Protein 7R9B (pdb70)

B-factor: mean 40.92, std 8.94, range [25.25, 82.12]

Sequence (223 aa):
MKYIIANWKAHKTLEEASAWVDSVNKQISQTPDVQRKLEDDELIILIAAPFPFLVPLSQKISQKNLAVAAQDVSVYGEGAYTGEVTAKMLKGVTTHVLIGHSERKDYFHETDEVVLKKSEQVLSQGLSPIFCIQNESNKIPEGANIIAYDPKEAIGTGKNVPGEETATFRKKLNLFPDAVFLYGGSVNPESIDEYLSHPEINGFLVGGSSLDPEEFFELVKKL

Organism: NCBI:txid1802066

Foldseek 3Di:
DFEEEEAQDPDDDLVLVQVLLVVLVVVCVVDVVLLVCQVVVVYAYEYQDEPVNQAVNQVVDDRHRYHYEHQEAALDADDPDPPGHFLLNCLPRGQEYEFDDPVCCVPVVDDLVSRVSRCVRNVVSVHAYQYEDQAQPRDDDQSHQHYEDAHPCQAPPLPFDQQVVQLVRLVVHPYDQNGAYAYEGNDWLVNVVRNVVRPSHRYYYYHPLSSPSVRVVSVSVVD

Radius of gyration: 16.4 Å; Cα contacts (8 Å, |Δi|>4): 429; chains: 1; bounding box: 39×40×41 Å

InterPro domains:
  IPR000652 Triosephosphate isomerase [PF00121] (3-222)
  IPR000652 Triosephosphate isomerase [PS51440] (1-222)
  IPR000652 Triosephosphate isomerase [PTHR21139] (4-138)
  IPR000652 Triosephosphate isomerase [cd00311] (2-221)
  IPR013785 Aldolase-type TIM barrel [G3DSA:3.20.20.70] (1-141)
  IPR013785 Aldolase-type TIM barrel [G3DSA:3.20.20.70] (142-223)
  IPR035990 Triosephosphate isomerase superfamily [SSF51351] (2-222)

Secondary structure (DSSP, 8-state):
-EEEEEE--S---HHHHHHHHHHHHHHHHT-HHHHHHHHTTSEEEEEE--GGGHHHHHHT--STTEEEEBS---SS-SSS-TT---HHHHHHH-SEEEE--HHHHHHH---HHHHHHHHHHHHHTT-EEEEEESSTTS---TT--EEEE--GGGSSSS-PPPHHHHHHHHHTSS--TT-EEEEESS--TTTTHHHHT-TT--EEEESGGGSSHHHHHHHHHT-

Nearest PDB structures (foldseek):
  7r9b-assembly1_A-2  TM=1.005E+00  e=3.789E-50  Candidatus Roizmaniibacteriota
  2v2c-assembly1_A-2  TM=8.458E-01  e=4.334E-18  Trypanosoma brucei brucei
  1kv5-assembly1_B  TM=8.030E-01  e=6.745E-18  Trypanosoma brucei brucei
  4gnj-assembly1_A-2  TM=8.253E-01  e=5.994E-16  Leishmania sp. 'siamensis'
  2v0t-assembly2_E  TM=8.246E-01  e=1.870E-15  Trypanosoma brucei brucei

Solvent-accessible surface area: 10185 Å² total; per-residue (Å²): 107,24,23,0,0,0,5,0,43,104,89,49,77,84,146,97,0,24,60,4,0,73,32,1,40,48,35,3,71,142,28,98,64,6,64,49,70,0,93,90,74,86,2,15,0,0,0,0,0,28,76,100,25,4,67,42,0,43,142,78,28,118,35,86,31,6,35,4,0,0,35,16,2,3,36,105,26,132,53,107,94,151,72,70,38,5,1,100,106,4,121,70,43,9,82,23,0,2,0,1,10,3,45,69,41,73,162,125,78,16,73,45,61,44,1,54,119,13,0,111,49,0,63,85,55,69,12,42,4,0,3,0,0,54,51,128,93,27,46,17,29,121,40,3,96,9,0,0,25,2,8,117,74,1,37,79,86,54,63,34,24,62,1,120,105,0,2,60,24,25,141,155,22,103,27,105,127,132,9,27,0,0,0,1,7,22,6,45,26,86,16,0,74,78,1,71,89,39,113,41,16,47,1,3,8,0,16,61,14,0,47,71,27,115,58,0,0,85,0,2,117,85,30

Structure (mmCIF, N/CA/C/O backbone):
data_7R9B
#
_entry.id   7R9B
#
_cell.length_a   108.937
_cell.length_b   108.937
_cell.length_c   41.015
_cell.angle_alpha   90.000
_cell.angle_beta   90.000
_cell.angle_gamma   120.000
#
_symmetry.space_group_name_H-M   'P 31 2 1'
#
loop_
_entity.id
_entity.type
_entity.pdbx_description
1 polymer 'Triosephosphate isomerase'
2 non-polymer 'PHOSPHATE ION'
3 water water
#
loop_
_atom_site.group_PDB
_atom_site.id
_atom_site.type_symbol
_atom_site.label_atom_id
_atom_site.label_alt_id
_atom_site.label_comp_id
_atom_site.label_asym_id
_atom_site.label_entity_id
_atom_site.label_seq_id
_atom_site.pdbx_PDB_ins_code
_atom_site.Cartn_x
_atom_site.Cartn_y
_atom_site.Cartn_z
_atom_site.occupancy
_atom_site.B_iso_or_equiv
_atom_site.auth_seq_id
_atom_site.auth_comp_id
_atom_site.auth_asym_id
_atom_site.auth_atom_id
_atom_site.pdbx_PDB_model_num
ATOM 1 N N . MET A 1 1 ? 46.03471 50.61845 -1.08492 1.000 50.56233 1 MET A N 1
ATOM 2 C CA . MET A 1 1 ? 47.23091 51.26102 -0.53382 1.000 56.48525 1 MET A CA 1
ATOM 3 C C . MET A 1 1 ? 48.47609 50.87288 -1.33286 1.000 56.89842 1 MET A C 1
ATOM 4 O O . MET A 1 1 ? 49.17066 49.92724 -0.96230 1.000 59.36150 1 MET A O 1
ATOM 9 N N . LYS A 1 2 ? 48.75236 51.59664 -2.42199 1.000 49.07037 2 LYS A N 1
ATOM 10 C CA . LYS A 1 2 ? 49.95543 51.39098 -3.22134 1.000 44.35221 2 LYS A CA 1
ATOM 11 C C . LYS A 1 2 ? 51.10273 52.23704 -2.67692 1.000 45.60262 2 LYS A C 1
ATOM 12 O O . LYS A 1 2 ? 50.90521 53.39543 -2.29551 1.000 47.45242 2 LYS A O 1
ATOM 14 N N . TYR A 1 3 ? 52.30163 51.65285 -2.64763 1.000 37.40434 3 TYR A N 1
ATOM 15 C CA . TYR A 1 3 ? 53.51845 52.33999 -2.23274 1.000 38.66780 3 TYR A CA 1
ATOM 16 C C . TYR A 1 3 ? 54.42328 52.56867 -3.43282 1.000 36.65131 3 TYR A C 1
ATOM 17 O O . TYR A 1 3 ? 54.58813 51.68559 -4.27683 1.000 38.57435 3 TYR A O 1
ATOM 26 N N . ILE A 1 4 ? 55.04509 53.73427 -3.50733 1.000 34.52082 4 ILE A N 1
ATOM 27 C CA . ILE A 1 4 ? 56.11080 53.91790 -4.48210 1.000 32.19859 4 ILE A CA 1
ATOM 28 C C . ILE A 1 4 ? 57.23780 54.70356 -3.82916 1.000 35.58533 4 ILE A C 1
ATOM 29 O O . ILE A 1 4 ? 57.00775 55.75090 -3.21097 1.000 35.46370 4 ILE A O 1
ATOM 34 N N . ILE A 1 5 ? 58.45558 54.18053 -3.95995 1.000 35.53791 5 ILE A N 1
ATOM 35 C CA . ILE A 1 5 ? 59.63925 54.70089 -3.29171 1.000 34.04957 5 ILE A CA 1
ATOM 36 C C . ILE A 1 5 ? 60.63211 55.11621 -4.36554 1.000 33.52763 5 ILE A C 1
ATOM 37 O O . ILE A 1 5 ? 61.05527 54.29045 -5.18702 1.000 29.24992 5 ILE A O 1
ATOM 42 N N . ALA A 1 6 ? 61.00870 56.38768 -4.35643 1.000 33.55146 6 ALA A N 1
ATOM 43 C CA . ALA A 1 6 ? 62.09657 56.86574 -5.19474 1.000 34.93571 6 ALA A CA 1
ATOM 44 C C . ALA A 1 6 ? 63.39814 56.66933 -4.41949 1.000 33.64138 6 ALA A C 1
ATOM 45 O O . ALA A 1 6 ? 63.66960 57.40019 -3.45688 1.000 32.49752 6 ALA A O 1
ATOM 47 N N . ASN A 1 7 ? 64.21043 55.69611 -4.83429 1.000 31.84249 7 ASN A N 1
ATOM 48 C CA . ASN A 1 7 ? 65.50235 55.44169 -4.18654 1.000 31.36967 7 ASN A CA 1
ATOM 49 C C . ASN A 1 7 ? 66.59430 56.10238 -5.02283 1.000 32.08975 7 ASN A C 1
ATOM 50 O O . ASN A 1 7 ? 67.07204 55.53071 -6.00478 1.000 35.83025 7 ASN A O 1
ATOM 55 N N . TRP A 1 8 ? 66.98002 57.32081 -4.63035 1.000 35.85421 8 TRP A N 1
ATOM 56 C CA . TRP A 1 8 ? 68.05591 58.04909 -5.29875 1.000 32.80947 8 TRP A CA 1
ATOM 57 C C . TRP A 1 8 ? 69.40889 57.38530 -5.12130 1.000 32.43512 8 TRP A C 1
ATOM 58 O O . TRP A 1 8 ? 70.34463 57.72097 -5.85890 1.000 32.99479 8 TRP A O 1
ATOM 69 N N . LYS A 1 9 ? 69.53175 56.46099 -4.16467 1.000 30.44470 9 LYS A N 1
ATOM 70 C CA . LYS A 1 9 ? 70.81794 55.87180 -3.82111 1.000 28.45095 9 LYS A CA 1
ATOM 71 C C . LYS A 1 9 ? 71.81319 57.00418 -3.59854 1.000 30.59550 9 LYS A C 1
ATOM 72 O O . LYS A 1 9 ? 71.44842 58.01412 -2.98391 1.000 31.57634 9 LYS A O 1
ATOM 78 N N . ALA A 1 10 ? 73.05191 56.87441 -4.07263 1.000 31.87484 10 ALA A N 1
ATOM 79 C CA . ALA A 1 10 ? 74.07040 57.87492 -3.74735 1.000 32.11963 10 ALA A CA 1
ATOM 80 C C . ALA A 1 10 ? 74.14307 58.93968 -4.84682 1.000 33.22452 10 ALA A C 1
ATOM 81 O O . ALA A 1 10 ? 75.18418 59.17625 -5.45673 1.000 33.12170 10 ALA A O 1
ATOM 83 N N . HIS A 1 11 ? 72.99699 59.58607 -5.08700 1.000 31.20626 11 HIS A N 1
ATOM 84 C CA . HIS A 1 11 ? 72.85645 60.56855 -6.15627 1.000 39.90911 11 HIS A CA 1
ATOM 85 C C . HIS A 1 11 ? 72.30285 61.86754 -5.60264 1.000 36.01920 11 HIS A C 1
ATOM 86 O O . HIS A 1 11 ? 71.56510 61.87381 -4.61543 1.000 35.57932 11 HIS A O 1
ATOM 93 N N . LYS A 1 12 ? 72.67862 62.95867 -6.27138 1.000 37.79793 12 LYS A N 1
ATOM 94 C CA . LYS A 1 12 ? 72.07953 64.29031 -6.16413 1.000 40.21698 12 LYS A CA 1
ATOM 95 C C . LYS A 1 12 ? 72.83270 65.17759 -5.17996 1.000 45.16946 12 LYS A C 1
ATOM 96 O O . LYS A 1 12 ? 73.39468 64.69680 -4.19195 1.000 39.71748 12 LYS A O 1
ATOM 102 N N . THR A 1 13 ? 72.91610 66.46409 -5.50924 1.000 42.98628 13 THR A N 1
ATOM 103 C CA . THR A 1 13 ? 73.29157 67.52098 -4.58689 1.000 41.15234 13 THR A CA 1
ATOM 104 C C . THR A 1 13 ? 72.03961 68.03949 -3.89224 1.000 41.64855 13 THR A C 1
ATOM 105 O O . THR A 1 13 ? 70.91284 67.76774 -4.31310 1.000 42.19583 13 THR A O 1
ATOM 109 N N . LEU A 1 14 ? 72.24041 68.79752 -2.81149 1.000 42.15990 14 LEU A N 1
ATOM 110 C CA . LEU A 1 14 ? 71.11094 69.46864 -2.17850 1.000 40.05237 14 LEU A CA 1
ATOM 111 C C . LEU A 1 14 ? 70.26604 70.22448 -3.20180 1.000 43.19139 14 LEU A C 1
ATOM 112 O O . LEU A 1 14 ? 69.02971 70.17201 -3.16775 1.000 45.32494 14 LEU A O 1
ATOM 117 N N . GLU A 1 15 ? 70.92286 70.91981 -4.13112 1.000 46.06013 15 GLU A N 1
ATOM 118 C CA . GLU A 1 15 ? 70.20649 71.70663 -5.12732 1.000 46.53560 15 GLU A CA 1
ATOM 119 C C . GLU A 1 15 ? 69.44421 70.80568 -6.09864 1.000 44.07419 15 GLU A C 1
ATOM 120 O O . GLU A 1 15 ? 68.25398 71.02315 -6.34825 1.000 44.84990 15 GLU A O 1
ATOM 126 N N . GLU A 1 16 ? 70.11430 69.78765 -6.65989 1.000 42.34038 16 GLU A N 1
ATOM 127 C CA . GLU A 1 16 ? 69.41885 68.81989 -7.51260 1.000 44.93388 16 GLU A CA 1
ATOM 128 C C . GLU A 1 16 ? 68.24735 68.16947 -6.77811 1.000 45.38201 16 GLU A C 1
ATOM 129 O O . GLU A 1 16 ? 67.15853 68.01251 -7.34646 1.000 43.93833 16 GLU A O 1
ATOM 135 N N . ALA A 1 17 ? 68.44156 67.82061 -5.50071 1.000 44.06416 17 ALA A N 1
ATOM 136 C CA . ALA A 1 17 ? 67.39272 67.16086 -4.72969 1.000 43.46812 17 ALA A CA 1
ATOM 137 C C . ALA A 1 17 ? 66.20195 68.08146 -4.50395 1.000 46.38144 17 ALA A C 1
ATOM 138 O O . ALA A 1 17 ? 65.04677 67.63413 -4.51485 1.000 42.34396 17 ALA A O 1
ATOM 140 N N . SER A 1 18 ? 66.46170 69.36872 -4.27012 1.000 45.84621 18 SER A N 1
ATOM 141 C CA . SER A 1 18 ? 65.36177 70.28878 -4.01828 1.000 45.30897 18 SER A CA 1
ATOM 142 C C . SER A 1 18 ? 64.58741 70.58404 -5.30077 1.000 47.08637 18 SER A C 1
ATOM 143 O O . SER A 1 18 ? 63.35512 70.70479 -5.27128 1.000 46.93427 18 SER A O 1
ATOM 146 N N . ALA A 1 19 ? 65.29657 70.69850 -6.42755 1.000 42.37471 19 ALA A N 1
ATOM 147 C CA . ALA A 1 19 ? 64.63645 70.83200 -7.72193 1.000 47.12348 19 ALA A CA 1
ATOM 148 C C . ALA A 1 19 ? 63.70480 69.66019 -7.98458 1.000 46.75631 19 ALA A C 1
ATOM 149 O O . ALA A 1 19 ? 62.57688 69.84234 -8.45541 1.000 48.77866 19 ALA A O 1
ATOM 151 N N . TRP A 1 20 ? 64.16164 68.44865 -7.66920 1.000 48.62689 20 TRP A N 1
ATOM 152 C CA . TRP A 1 20 ? 63.33548 67.25798 -7.82821 1.000 46.42403 20 TRP A CA 1
ATOM 153 C C . TRP A 1 20 ? 62.01801 67.40390 -7.07703 1.000 46.00282 20 TRP A C 1
ATOM 154 O O . TRP A 1 20 ? 60.94397 67.11739 -7.62068 1.000 50.04437 20 TRP A O 1
ATOM 165 N N . VAL A 1 21 ? 62.07771 67.88597 -5.83417 1.000 42.19218 21 VAL A N 1
ATOM 166 C CA . VAL A 1 21 ? 60.86606 68.02388 -5.02776 1.000 45.11161 21 VAL A CA 1
ATOM 167 C C . VAL A 1 21 ? 59.93250 69.07916 -5.61319 1.000 51.28891 21 VAL A C 1
ATOM 168 O O . VAL A 1 21 ? 58.70459 68.95179 -5.53079 1.000 48.34536 21 VAL A O 1
ATOM 172 N N . ASP A 1 22 ? 60.48238 70.13504 -6.20822 1.000 52.42111 22 ASP A N 1
ATOM 173 C CA . ASP A 1 22 ? 59.61610 71.12479 -6.83325 1.000 52.83824 22 ASP A CA 1
ATOM 174 C C . ASP A 1 22 ? 58.95215 70.54720 -8.07652 1.000 50.84301 22 ASP A C 1
ATOM 175 O O . ASP A 1 22 ? 57.76688 70.79366 -8.32432 1.000 58.14591 22 ASP A O 1
ATOM 180 N N . SER A 1 23 ? 59.68721 69.73929 -8.84342 1.000 48.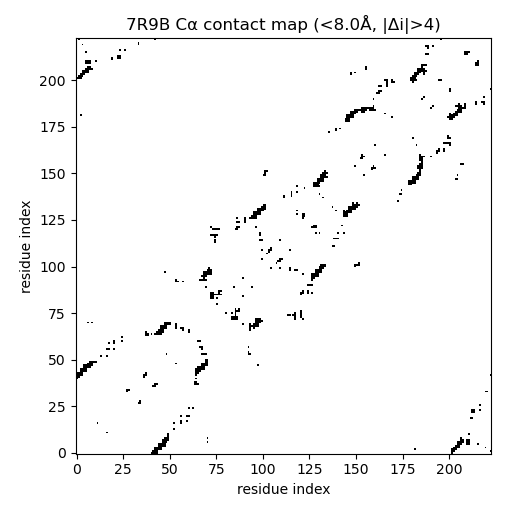51873 23 SER A N 1
ATOM 181 C CA . SER A 1 23 ? 59.10210 69.10566 -10.02297 1.000 50.36729 23 SER A CA 1
ATOM 182 C C . SER A 1 23 ? 57.97981 68.14719 -9.64148 1.000 54.11549 23 SER A C 1
ATOM 183 O O . SER A 1 23 ? 56.91583 68.14319 -10.27329 1.000 53.77567 23 SER A O 1
ATOM 186 N N . VAL A 1 24 ? 58.18508 67.34396 -8.59262 1.000 52.90274 24 VAL A N 1
ATOM 187 C CA . VAL A 1 24 ? 57.15973 66.38917 -8.18093 1.000 46.94671 24 VAL A CA 1
ATOM 188 C C . VAL A 1 24 ? 55.98243 67.10595 -7.53529 1.000 50.10247 24 VAL A C 1
ATOM 189 O O . VAL A 1 24 ? 54.82389 66.74170 -7.76654 1.000 54.40324 24 VAL A O 1
ATOM 193 N N . ASN A 1 25 ? 56.25207 68.12191 -6.70481 1.000 52.32080 25 ASN A N 1
ATOM 194 C CA . ASN A 1 25 ? 55.16967 68.93401 -6.14920 1.000 52.96549 25 ASN A CA 1
ATOM 195 C C . ASN A 1 25 ? 54.28664 69.50566 -7.26000 1.000 55.23331 25 ASN A C 1
ATOM 196 O O . ASN A 1 25 ? 53.05699 69.37821 -7.22195 1.000 60.46124 25 ASN A O 1
ATOM 201 N N . LYS A 1 26 ? 54.89966 70.16129 -8.25244 1.000 57.72655 26 LYS A N 1
ATOM 202 C CA . LYS A 1 26 ? 54.11552 70.80393 -9.30407 1.000 55.99912 26 LYS A CA 1
ATOM 203 C C . LYS A 1 26 ? 53.28790 69.78054 -10.06667 1.000 59.09464 26 LYS A C 1
ATOM 204 O O . LYS A 1 26 ? 52.10277 70.00616 -10.33462 1.000 61.14842 26 LYS A O 1
ATOM 206 N N . GLN A 1 27 ? 53.88852 68.63432 -10.39961 1.000 57.99817 27 GLN A N 1
ATOM 207 C CA . GLN A 1 27 ? 53.15064 67.59426 -11.10560 1.000 54.21253 27 GLN A CA 1
ATOM 208 C C . GLN A 1 27 ? 51.97227 67.09322 -10.27965 1.000 56.54615 27 GLN A C 1
ATOM 209 O O . GLN A 1 27 ? 50.88396 66.86012 -10.81843 1.000 58.07065 27 GLN A O 1
ATOM 215 N N . ILE A 1 28 ? 52.15497 66.94986 -8.96648 1.000 55.31820 28 ILE A N 1
ATOM 216 C CA . ILE A 1 28 ? 51.05800 66.48481 -8.11942 1.000 55.70310 28 ILE A CA 1
ATOM 217 C C . ILE A 1 28 ? 49.89388 67.46478 -8.17483 1.000 61.45880 28 ILE A C 1
ATOM 218 O O . ILE A 1 28 ? 48.74176 67.07759 -8.40509 1.000 60.91404 28 ILE A O 1
ATOM 223 N N . SER A 1 29 ? 50.17577 68.75243 -7.96136 1.000 62.50033 29 SER A N 1
ATOM 224 C CA . SER A 1 29 ? 49.10540 69.74165 -8.00083 1.000 64.82664 29 SER A CA 1
ATOM 225 C C . SER A 1 29 ? 48.47837 69.82220 -9.38715 1.000 64.57275 29 SER A C 1
ATOM 226 O O . SER A 1 29 ? 47.30608 70.19189 -9.51730 1.000 67.20410 29 SER A O 1
ATOM 229 N N . GLN A 1 30 ? 49.22984 69.46058 -10.42612 1.000 62.14955 30 GLN A N 1
ATOM 230 C CA . GLN A 1 30 ? 48.72109 69.43889 -11.79233 1.000 60.65132 30 GLN A CA 1
ATOM 231 C C . GLN A 1 30 ? 47.98380 68.14969 -12.15230 1.000 60.26629 30 GLN A C 1
ATOM 232 O O . GLN A 1 30 ? 47.47581 68.05526 -13.27200 1.000 64.65436 30 GLN A O 1
ATOM 238 N N . THR A 1 31 ? 47.91190 67.15830 -11.25975 1.000 59.53281 31 THR A N 1
ATOM 239 C CA . THR A 1 31 ? 47.37159 65.83434 -11.58714 1.000 56.85736 31 THR A CA 1
ATOM 240 C C . THR A 1 31 ? 46.33605 65.44022 -10.54061 1.000 60.02956 31 THR A C 1
ATOM 241 O O . THR A 1 31 ? 46.65169 64.72513 -9.57902 1.000 60.27086 31 THR A O 1
ATOM 245 N N . PRO A 1 32 ? 45.08025 65.87094 -10.70409 1.000 62.37527 32 PRO A N 1
ATOM 246 C CA . PRO A 1 32 ? 44.08839 65.69586 -9.62136 1.000 61.13383 32 PRO A CA 1
ATOM 247 C C . PRO A 1 32 ? 43.76584 64.24736 -9.26056 1.000 59.87522 32 PRO A C 1
ATOM 248 O O . PRO A 1 32 ? 43.30368 64.00278 -8.13494 1.000 60.65992 32 PRO A O 1
ATOM 252 N N . ASP A 1 33 ? 43.96555 63.28539 -10.16912 1.000 57.96538 33 ASP A N 1
ATOM 253 C CA . ASP A 1 33 ? 43.76551 61.88303 -9.80337 1.000 58.46812 33 ASP A CA 1
ATOM 254 C C . ASP A 1 33 ? 44.82770 61.41491 -8.80424 1.000 58.94903 33 ASP A C 1
ATOM 255 O O . ASP A 1 33 ? 44.51581 60.68587 -7.85401 1.000 54.78843 33 ASP A O 1
ATOM 257 N N . VAL A 1 34 ? 46.08126 61.84467 -8.98812 1.000 58.83281 34 VAL A N 1
ATOM 258 C CA . VAL A 1 34 ? 47.13468 61.52277 -8.02674 1.000 54.80503 34 VAL A CA 1
ATOM 259 C C . VAL A 1 34 ? 46.85078 62.18849 -6.69075 1.000 57.33916 34 VAL A C 1
ATOM 260 O O . VAL A 1 34 ? 46.98854 61.56787 -5.62989 1.000 57.17246 34 VAL A O 1
ATOM 264 N N . GLN A 1 35 ? 46.43476 63.45664 -6.72101 1.000 58.69907 35 GLN A N 1
ATOM 265 C CA . GLN A 1 35 ? 46.08601 64.15509 -5.48860 1.000 58.40588 35 GLN A CA 1
ATOM 266 C C . GLN A 1 35 ? 44.97953 63.42962 -4.73122 1.000 58.53790 35 GLN A C 1
ATOM 267 O O . GLN A 1 35 ? 45.00458 63.35557 -3.49457 1.000 60.82493 35 GLN A O 1
ATOM 273 N N . ARG A 1 36 ? 44.00163 62.88391 -5.45699 1.000 57.62551 36 ARG A N 1
ATOM 274 C CA . ARG A 1 36 ? 42.89967 62.17662 -4.81128 1.000 59.12890 36 ARG A CA 1
ATOM 275 C C . ARG A 1 36 ? 43.39528 60.92794 -4.08300 1.000 59.86126 36 ARG A C 1
ATOM 276 O O . ARG A 1 36 ? 43.08562 60.72103 -2.90155 1.000 60.35177 36 ARG A O 1
ATOM 278 N N . LYS A 1 37 ? 44.17825 60.08671 -4.77307 1.000 58.09884 37 LYS A N 1
ATOM 279 C CA . LYS A 1 37 ? 44.69176 58.86352 -4.15687 1.000 57.61624 37 LYS A CA 1
ATOM 280 C C . LYS A 1 37 ? 45.56493 59.16631 -2.94187 1.000 55.97878 37 LYS A C 1
ATOM 281 O O . LYS A 1 37 ? 45.48605 58.46821 -1.92364 1.000 55.73285 37 LYS A O 1
ATOM 287 N N . LEU A 1 38 ? 46.40360 60.20132 -3.02827 1.000 53.23725 38 LEU A N 1
ATOM 288 C CA . LEU A 1 38 ? 47.20404 60.60326 -1.87312 1.000 57.30709 38 LEU A CA 1
ATOM 289 C C . LEU A 1 38 ? 46.31489 60.99165 -0.70298 1.000 56.69840 38 LEU A C 1
ATOM 290 O O . LEU A 1 38 ? 46.50449 60.51472 0.42231 1.000 56.39482 38 LEU A O 1
ATOM 295 N N . GLU A 1 39 ? 45.32380 61.85231 -0.95886 1.000 58.54202 39 GLU A N 1
ATOM 296 C CA . GLU A 1 39 ? 44.46235 62.33534 0.11228 1.000 59.40654 39 GLU A CA 1
ATOM 297 C C . GLU A 1 39 ? 43.61797 61.22228 0.71030 1.000 57.42621 39 GLU A C 1
ATOM 298 O O . GLU A 1 39 ? 43.26501 61.28852 1.89202 1.000 60.20803 39 GLU A O 1
ATOM 304 N N . ASP A 1 40 ? 43.29453 60.19517 -0.07307 1.000 59.61430 40 ASP A N 1
ATOM 305 C CA . ASP A 1 40 ? 42.44407 59.10106 0.38183 1.000 59.06086 40 ASP A CA 1
ATOM 306 C C . ASP A 1 40 ? 43.23071 57.92105 0.93350 1.000 58.79401 40 ASP A C 1
ATOM 307 O O . ASP A 1 40 ? 42.64236 56.85687 1.15204 1.000 57.91191 40 ASP A O 1
ATOM 312 N N . ASP A 1 41 ? 44.53803 58.07970 1.15522 1.000 59.29671 41 ASP A N 1
ATOM 313 C CA . ASP A 1 41 ? 45.39266 56.99747 1.64344 1.000 55.52248 41 ASP A CA 1
ATOM 314 C C . ASP A 1 41 ? 45.36009 55.79116 0.70913 1.000 55.39540 41 ASP A C 1
ATOM 315 O O . ASP A 1 41 ? 45.49526 54.64913 1.14177 1.000 53.30256 41 ASP A O 1
ATOM 320 N N . GLU A 1 42 ? 45.15051 56.03068 -0.57912 1.000 55.02227 42 GLU A N 1
ATOM 321 C CA . GLU A 1 42 ? 45.29700 54.98562 -1.57497 1.000 51.31322 42 GLU A CA 1
ATOM 322 C C . GLU A 1 42 ? 46.70530 54.92324 -2.13565 1.000 53.23417 42 GLU A C 1
ATOM 323 O O . GLU A 1 42 ? 47.04256 53.94828 -2.81362 1.000 50.49048 42 GLU A O 1
ATOM 329 N N . LEU A 1 43 ? 47.52530 55.93850 -1.87145 1.000 50.28929 43 LEU A N 1
ATOM 330 C CA . LEU A 1 43 ? 48.85921 56.04259 -2.43574 1.000 46.53464 43 LEU A CA 1
ATOM 331 C C . LEU A 1 43 ? 49.76468 56.74842 -1.43815 1.000 47.98383 43 LEU A C 1
ATOM 332 O O . LEU A 1 43 ? 49.36023 57.72263 -0.80451 1.000 46.70526 43 LEU A O 1
ATOM 337 N N . ILE A 1 44 ? 50.98799 56.26027 -1.30438 1.000 46.11162 44 ILE A N 1
ATOM 338 C CA . ILE A 1 44 ? 52.03618 56.98769 -0.60438 1.000 48.05231 44 ILE A CA 1
ATOM 339 C C . ILE A 1 44 ? 53.28091 57.03260 -1.47522 1.000 42.01502 44 ILE A C 1
ATOM 340 O O . ILE A 1 44 ? 53.64089 56.03895 -2.11584 1.000 43.04086 44 ILE A O 1
ATOM 345 N N . ILE A 1 45 ? 53.91056 58.20123 -1.52759 1.000 38.06233 45 ILE A N 1
ATOM 346 C CA . ILE A 1 45 ? 55.15216 58.40778 -2.25867 1.000 38.94856 45 ILE A CA 1
ATOM 347 C C . ILE A 1 45 ? 56.24924 58.71679 -1.25029 1.000 40.23293 45 ILE A C 1
ATOM 348 O O . ILE A 1 45 ? 56.18866 59.73163 -0.54129 1.000 37.77814 45 ILE A O 1
ATOM 353 N N . LEU A 1 46 ? 57.26409 57.86002 -1.21212 1.000 38.84381 46 LEU A N 1
ATOM 354 C CA . LEU A 1 46 ? 58.39469 58.00748 -0.31171 1.000 37.05926 46 LEU A CA 1
ATOM 355 C C . LEU A 1 46 ? 59.61807 58.39191 -1.12484 1.000 36.15982 46 LEU A C 1
ATOM 356 O O . LEU A 1 46 ? 59.91252 57.77067 -2.15167 1.000 38.97979 46 LEU A O 1
ATOM 361 N N . ILE A 1 47 ? 60.30258 59.43227 -0.68282 1.000 35.22015 47 ILE A N 1
ATOM 362 C CA . ILE A 1 47 ? 61.53264 59.89220 -1.30442 1.000 35.37611 47 ILE A CA 1
ATOM 363 C C . ILE A 1 47 ? 62.67061 59.38298 -0.42936 1.000 32.95235 47 ILE A C 1
ATOM 364 O O . ILE A 1 47 ? 62.95212 59.94400 0.63211 1.000 37.87895 47 ILE A O 1
ATOM 369 N N . ALA A 1 48 ? 63.31998 58.30667 -0.85151 1.000 32.64114 48 ALA A N 1
ATOM 370 C CA . ALA A 1 48 ? 64.42393 57.74741 -0.06922 1.000 33.46387 48 ALA A CA 1
ATOM 371 C C . ALA A 1 48 ? 65.67431 58.51190 -0.48043 1.000 33.41737 48 ALA A C 1
ATOM 372 O O . ALA A 1 48 ? 66.34909 58.16823 -1.45599 1.000 29.53213 48 ALA A O 1
ATOM 374 N N . ALA A 1 49 ? 65.98634 59.63903 0.30578 1.000 32.73944 49 ALA A N 1
ATOM 375 C CA . ALA A 1 49 ? 67.05341 60.60582 0.05777 1.000 34.05070 49 ALA A CA 1
ATOM 376 C C . ALA A 1 49 ? 68.23754 60.37590 0.99414 1.000 33.98814 49 ALA A C 1
ATOM 377 O O . ALA A 1 49 ? 68.05574 59.91811 2.12823 1.000 33.97107 49 ALA A O 1
ATOM 379 N N . PRO A 1 50 ? 69.45104 60.70147 0.53377 1.000 32.83752 50 PRO A N 1
ATOM 380 C CA . PRO A 1 50 ? 70.62882 60.63426 1.41347 1.000 30.81244 50 PRO A CA 1
ATOM 381 C C . PRO A 1 50 ? 70.40795 61.41604 2.69947 1.000 35.05273 50 PRO A C 1
ATOM 382 O O . PRO A 1 50 ? 69.75776 62.46699 2.69940 1.000 32.56736 50 PRO A O 1
ATOM 386 N N . PHE A 1 51 ? 70.95955 60.87391 3.79532 1.000 30.03868 51 PHE A N 1
ATOM 387 C CA . PHE A 1 51 ? 70.88052 61.45476 5.14307 1.000 33.50592 51 PHE A CA 1
ATOM 388 C C . PHE A 1 51 ? 70.95808 62.98022 5.19349 1.000 32.10079 51 PHE A C 1
ATOM 389 O O . PHE A 1 51 ? 70.08437 63.58472 5.82734 1.000 32.46297 51 PHE A O 1
ATOM 397 N N . PRO A 1 52 ? 71.93841 63.66504 4.58225 1.000 33.85730 52 PRO A N 1
ATOM 398 C CA . PRO A 1 52 ? 72.01099 65.13240 4.76947 1.000 34.80145 52 PRO A CA 1
ATOM 399 C C . PRO A 1 52 ? 70.87663 65.91043 4.10393 1.000 38.50915 52 PRO A C 1
ATOM 400 O O . PRO A 1 52 ? 70.76176 67.12501 4.33980 1.000 36.73372 52 PRO A O 1
ATOM 404 N N . PHE A 1 53 ? 70.03292 65.26678 3.29582 1.000 35.98330 53 PHE A N 1
ATOM 405 C CA . PHE A 1 53 ? 68.97639 65.96978 2.57936 1.000 35.63199 53 PHE A CA 1
ATOM 406 C C . PHE A 1 53 ? 67.60552 65.79485 3.21536 1.000 39.83619 53 PHE A C 1
ATOM 407 O O . PHE A 1 53 ? 66.66997 66.50160 2.82956 1.000 42.88482 53 PHE A O 1
ATOM 415 N N . LEU A 1 54 ? 67.46923 64.89176 4.18781 1.000 35.85063 54 LEU A N 1
ATOM 416 C CA . LEU A 1 54 ? 66.14920 64.52616 4.68838 1.000 36.86664 54 LEU A CA 1
ATOM 417 C C . LEU A 1 54 ? 65.39493 65.73806 5.23663 1.000 42.14981 54 LEU A C 1
ATOM 418 O O . LEU A 1 54 ? 64.22192 65.94863 4.91027 1.000 43.57101 54 LEU A O 1
ATOM 423 N N . VAL A 1 55 ? 66.05139 66.55475 6.05759 1.000 45.59923 55 VAL A N 1
ATOM 424 C CA . VAL A 1 55 ? 65.38552 67.66314 6.74997 1.000 40.89103 55 VAL A CA 1
ATOM 425 C C . VAL A 1 55 ? 65.07957 68.82096 5.80109 1.000 43.94046 55 VAL A C 1
ATOM 426 O O . VAL A 1 55 ? 63.93371 69.28513 5.78052 1.000 46.46021 55 VAL A O 1
ATOM 430 N N . PRO A 1 56 ? 66.03935 69.34141 5.02138 1.000 42.94491 56 PRO A N 1
ATOM 431 C CA . PRO A 1 56 ? 65.67677 70.39407 4.05513 1.000 45.82474 56 PRO A CA 1
ATOM 432 C C . PRO A 1 56 ? 64.54457 69.99748 3.12235 1.000 49.77978 56 PRO A C 1
ATOM 433 O O . PRO A 1 56 ? 63.60503 70.77914 2.92843 1.000 48.56781 56 PRO A O 1
ATOM 437 N N . LEU A 1 57 ? 64.60661 68.79746 2.53535 1.000 48.66737 57 LEU A N 1
ATOM 438 C CA . LEU A 1 57 ? 63.56270 68.38494 1.59806 1.000 45.81358 57 LEU A CA 1
ATOM 439 C C . LEU A 1 57 ? 62.21111 68.25527 2.29234 1.000 47.93853 57 LEU A C 1
ATOM 440 O O . LEU A 1 57 ? 61.18652 68.68620 1.74970 1.000 47.86808 57 LEU A O 1
ATOM 445 N N . SER A 1 58 ? 62.18348 67.67214 3.49508 1.000 41.45912 58 SER A N 1
ATOM 446 C CA . SER A 1 58 ? 60.91908 67.53885 4.20573 1.000 43.89485 58 SER A CA 1
ATOM 447 C C . SER A 1 58 ? 60.30653 68.89204 4.55825 1.000 51.61707 58 SER A C 1
ATOM 448 O O . SER A 1 58 ? 59.09749 68.96627 4.80939 1.000 50.08615 58 SER A O 1
ATOM 451 N N . GLN A 1 59 ? 61.11063 69.95887 4.59799 1.000 49.77878 59 GLN A N 1
ATOM 452 C CA . GLN A 1 59 ? 60.57270 71.29227 4.82965 1.000 52.16337 59 GLN A CA 1
ATOM 453 C C . GLN A 1 59 ? 59.93377 71.87559 3.57972 1.000 52.58897 59 GLN A C 1
ATOM 454 O O . GLN A 1 59 ? 59.18616 72.85254 3.67993 1.000 55.24813 59 GLN A O 1
ATOM 460 N N . LYS A 1 60 ? 60.20563 71.29740 2.41478 1.000 48.58841 60 LYS A N 1
ATOM 461 C CA . LYS A 1 60 ? 59.57759 71.71082 1.17073 1.000 50.50609 60 LYS A CA 1
ATOM 462 C C . LYS A 1 60 ? 58.28359 70.95935 0.87193 1.000 51.03333 60 LYS A C 1
ATOM 463 O O . LYS A 1 60 ? 57.70067 71.16587 -0.19779 1.000 53.01478 60 LYS A O 1
ATOM 469 N N . ILE A 1 61 ? 57.81921 70.09704 1.77237 1.000 50.67013 61 ILE A N 1
ATOM 470 C CA . ILE A 1 61 ? 56.73626 69.16608 1.47522 1.000 50.48571 61 ILE A CA 1
ATOM 471 C C . ILE A 1 61 ? 55.57001 69.45764 2.40076 1.000 52.67457 61 ILE A C 1
ATOM 472 O O . ILE A 1 61 ? 55.71294 69.39332 3.62569 1.000 54.19077 61 ILE A O 1
ATOM 477 N N . SER A 1 62 ? 54.41259 69.75206 1.81989 1.000 56.45272 62 SER A N 1
ATOM 478 C CA . SER A 1 62 ? 53.17947 69.84104 2.58327 1.000 54.49353 62 SER A CA 1
ATOM 479 C C . SER A 1 62 ? 52.12010 68.85795 2.11323 1.000 58.24376 62 SER A C 1
ATOM 480 O O . SER A 1 62 ? 51.09139 68.71770 2.78599 1.000 60.59145 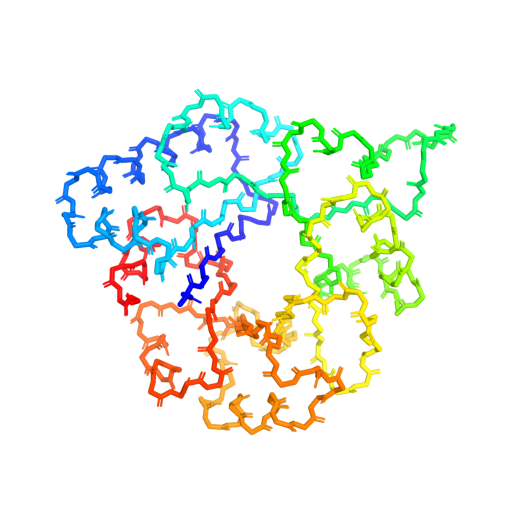62 SER A O 1
ATOM 483 N N . GLN A 1 63 ? 52.34884 68.16073 0.99970 1.000 59.74926 63 GLN A N 1
ATOM 484 C CA . GLN A 1 63 ? 51.37397 67.20619 0.48753 1.000 56.25095 63 GLN A CA 1
ATOM 485 C C . GLN A 1 63 ? 51.28840 65.98077 1.38730 1.000 56.88000 63 GLN A C 1
ATOM 486 O O . GLN A 1 63 ? 52.30802 65.36945 1.72759 1.000 57.86185 63 GLN A O 1
ATOM 492 N N . LYS A 1 64 ? 50.06339 65.62065 1.76107 1.000 54.90871 64 LYS A N 1
ATOM 493 C CA . LYS A 1 64 ? 49.82485 64.39876 2.51575 1.000 54.02421 64 LYS A CA 1
ATOM 494 C C . LYS A 1 64 ? 50.30792 63.18055 1.73240 1.000 52.55187 64 LYS A C 1
ATOM 495 O O . LYS A 1 64 ? 50.18793 63.12430 0.50344 1.000 51.85835 64 LYS A O 1
ATOM 501 N N . ASN A 1 65 ? 50.87642 62.21108 2.45821 1.000 55.21732 65 ASN A N 1
ATOM 502 C CA . ASN A 1 65 ? 51.39444 60.94995 1.91490 1.000 48.00836 65 ASN A CA 1
ATOM 503 C C . ASN A 1 65 ? 52.48254 61.15897 0.86260 1.000 46.89725 65 ASN A C 1
ATOM 504 O O . ASN A 1 65 ? 52.72687 60.28038 0.01578 1.000 44.83874 65 ASN A O 1
ATOM 509 N N . LEU A 1 66 ? 53.13476 62.31595 0.90086 1.000 41.78060 66 LEU A N 1
ATOM 510 C CA . LEU A 1 66 ? 54.42337 62.53602 0.25939 1.000 43.53988 66 LEU A CA 1
ATOM 511 C C . LEU A 1 66 ? 55.42664 62.85128 1.36291 1.000 47.04516 66 LEU A C 1
ATOM 512 O O . LEU A 1 66 ? 55.23929 63.81569 2.11477 1.000 46.36998 66 LEU A O 1
ATOM 517 N N . ALA A 1 67 ? 56.47552 62.03737 1.47570 1.000 43.74284 67 ALA A N 1
ATOM 518 C CA . ALA A 1 67 ? 57.36257 62.15089 2.62535 1.000 41.54659 67 ALA A CA 1
ATOM 519 C C . ALA A 1 67 ? 58.72703 61.57489 2.29212 1.000 43.65189 67 ALA A C 1
ATOM 520 O O . ALA A 1 67 ? 58.86531 60.72811 1.40477 1.000 41.98326 67 ALA A O 1
ATOM 522 N N . VAL A 1 68 ? 59.73951 62.04047 3.03643 1.000 40.25355 68 VAL A N 1
ATOM 523 C CA . VAL A 1 68 ? 61.08783 61.50830 2.86812 1.000 41.34779 68 VAL A CA 1
ATOM 524 C C . VAL A 1 68 ? 61.23865 60.22120 3.67307 1.000 39.06732 68 VAL A C 1
ATOM 525 O O . VAL A 1 68 ? 60.50705 59.95777 4.63379 1.000 38.41340 68 VAL A O 1
ATOM 529 N N . ALA A 1 69 ? 62.19863 59.40106 3.25195 1.000 34.98093 69 ALA A N 1
ATOM 530 C CA . ALA A 1 69 ? 62.54393 58.17361 3.94474 1.000 35.20919 69 ALA A CA 1
ATOM 531 C C . ALA A 1 69 ? 64.05508 58.03232 3.91432 1.000 36.53290 69 ALA A C 1
ATOM 532 O O . ALA A 1 69 ? 64.71073 58.47302 2.96405 1.000 32.35382 69 ALA A O 1
ATOM 534 N N . ALA A 1 70 ? 64.60535 57.44329 4.97525 1.000 29.34462 70 ALA A N 1
ATOM 535 C CA . ALA A 1 70 ? 66.03361 57.16143 5.00201 1.000 33.44905 70 ALA A CA 1
ATOM 536 C C . ALA A 1 70 ? 66.33183 55.93190 4.15817 1.000 31.96123 70 ALA A C 1
ATOM 537 O O . ALA A 1 70 ? 65.49344 55.03297 4.02138 1.000 33.62080 70 ALA A O 1
ATOM 539 N N . GLN A 1 71 ? 67.53776 55.89326 3.58850 1.000 32.25221 71 GLN A N 1
ATOM 540 C CA . GLN A 1 71 ? 67.97338 54.74418 2.80310 1.000 28.74624 71 GLN A CA 1
ATOM 541 C C . GLN A 1 71 ? 68.61848 53.64530 3.64117 1.000 32.59039 71 GLN A C 1
ATOM 542 O O . GLN A 1 71 ? 68.84999 52.54672 3.10999 1.000 29.88651 71 GLN A O 1
ATOM 548 N N . ASP A 1 72 ? 68.92257 53.91583 4.91341 1.000 27.18707 72 ASP A N 1
ATOM 549 C CA . ASP A 1 72 ? 69.67915 53.00252 5.77590 1.000 29.11512 72 ASP A CA 1
ATOM 550 C C . ASP A 1 72 ? 69.63038 53.56694 7.19491 1.000 29.35964 72 ASP A C 1
ATOM 551 O O . ASP A 1 72 ? 69.09673 54.65416 7.42794 1.000 30.27543 72 ASP A O 1
ATOM 556 N N . VAL A 1 73 ? 70.20484 52.83250 8.14695 1.000 29.75398 73 VAL A N 1
ATOM 557 C CA . VAL A 1 73 ? 70.28837 53.29830 9.52619 1.000 26.98477 73 VAL A CA 1
ATOM 558 C C . VAL A 1 73 ? 71.36529 52.47393 10.22403 1.000 31.36638 73 VAL A C 1
ATOM 559 O O . VAL A 1 73 ? 71.73707 51.39343 9.76091 1.000 32.70567 73 VAL A O 1
ATOM 563 N N . SER A 1 74 ? 71.89827 53.00066 11.32757 1.000 30.99414 74 SER A N 1
ATOM 564 C CA . SER A 1 74 ? 72.98081 52.32507 12.04621 1.000 30.84230 74 SER A CA 1
ATOM 565 C C . SER A 1 74 ? 72.50367 51.03396 12.71155 1.000 29.45283 74 SER A C 1
ATOM 566 O O . SER A 1 74 ? 71.36101 50.92786 13.17321 1.000 29.68401 74 SER A O 1
ATOM 569 N N . VAL A 1 75 ? 73.40163 50.04315 12.77588 1.000 31.61390 75 VAL A N 1
ATOM 570 C CA . VAL A 1 75 ? 73.15272 48.89916 13.65468 1.000 33.96248 75 VAL A CA 1
ATOM 571 C C . VAL A 1 75 ? 73.24160 49.28215 15.11953 1.000 33.97295 75 VAL A C 1
ATOM 572 O O . VAL A 1 75 ? 72.78156 48.51531 15.97288 1.000 36.86150 75 VAL A O 1
ATOM 576 N N . TYR A 1 76 ? 73.82628 50.43587 15.44096 1.000 33.31708 76 TYR A N 1
ATOM 577 C CA . TYR A 1 76 ? 73.99613 50.87570 16.82152 1.000 34.03147 76 TYR A CA 1
ATOM 578 C C . TYR A 1 76 ? 72.93758 51.89772 17.22246 1.000 37.88245 76 TYR A C 1
ATOM 579 O O . TYR A 1 76 ? 72.34451 52.58818 16.38600 1.000 35.92815 76 TYR A O 1
ATOM 588 N N . GLY A 1 77 ? 72.71531 51.98600 18.53494 1.000 37.11381 77 GLY A N 1
ATOM 589 C CA . GLY A 1 77 ? 71.95195 53.06229 19.12366 1.000 34.71899 77 GLY A CA 1
ATOM 590 C C . GLY A 1 77 ? 72.85189 54.23580 19.43965 1.000 37.82841 77 GLY A C 1
ATOM 591 O O . GLY A 1 77 ? 73.99695 54.31598 18.98822 1.000 35.28027 77 GLY A O 1
ATOM 592 N N . GLU A 1 78 ? 72.31535 55.16475 20.23515 1.000 35.95687 78 GLU A N 1
ATOM 593 C CA . GLU A 1 78 ? 73.08899 56.31753 20.68355 1.000 37.64629 78 GLU A CA 1
ATOM 594 C C . GLU A 1 78 ? 74.37993 55.85277 21.35402 1.000 38.81608 78 GLU A C 1
ATOM 595 O O . GLU A 1 78 ? 74.40019 54.85103 22.07337 1.000 35.24989 78 GLU A O 1
ATOM 601 N N . GLY A 1 79 ? 75.47046 56.55616 21.08520 1.000 36.59061 79 GLY A N 1
ATOM 602 C CA . GLY A 1 79 ? 76.73565 56.16805 21.66978 1.000 37.31263 79 GLY A CA 1
ATOM 603 C C . GLY A 1 79 ? 77.91432 56.76682 20.92260 1.000 34.54212 79 GLY A C 1
ATOM 604 O O . GLY A 1 79 ? 77.76477 57.61648 20.04097 1.000 36.14439 79 GLY A O 1
ATOM 605 N N . ALA A 1 80 ? 79.09441 56.29940 21.31609 1.000 32.23184 80 ALA A N 1
ATOM 606 C CA . ALA A 1 80 ? 80.35318 56.74599 20.72940 1.000 34.60116 80 ALA A CA 1
ATOM 607 C C . ALA A 1 80 ? 80.64818 55.91188 19.48311 1.000 32.50472 80 ALA A C 1
ATOM 608 O O . ALA A 1 80 ? 81.49147 55.01473 19.47232 1.000 32.81627 80 ALA A O 1
ATOM 610 N N . TYR A 1 81 ? 79.90136 56.21442 18.41046 1.000 32.44783 81 TYR A N 1
ATOM 611 C CA . TYR A 1 81 ? 80.07034 55.54987 17.10532 1.000 32.03350 81 TYR A CA 1
ATOM 612 C C . TYR A 1 81 ? 80.18551 56.63958 16.04149 1.000 32.38948 81 TYR A C 1
ATOM 613 O O . TYR A 1 81 ? 79.20492 56.95248 15.35598 1.000 27.73664 81 TYR A O 1
ATOM 622 N N . THR A 1 82 ? 81.37820 57.23552 15.93890 1.000 26.31375 82 THR A N 1
ATOM 623 C CA . THR A 1 82 ? 81.59976 58.32856 15.00108 1.000 29.42111 82 THR A CA 1
ATOM 624 C C . THR A 1 82 ? 81.12320 57.92973 13.60072 1.000 28.07517 82 THR A C 1
ATOM 625 O O . THR A 1 82 ? 81.45273 56.84746 13.09804 1.000 28.01708 82 THR A O 1
ATOM 629 N N . GLY A 1 83 ? 80.29990 58.78517 12.99447 1.000 28.13840 83 GLY A N 1
ATOM 630 C CA . GLY A 1 83 ? 79.84991 58.58798 11.63064 1.000 30.44825 83 GLY A CA 1
ATOM 631 C C . GLY A 1 83 ? 78.48468 57.94683 11.48795 1.000 31.46445 83 GLY A C 1
ATOM 632 O O . GLY A 1 83 ? 77.90492 57.99679 10.39845 1.000 27.91185 83 GLY A O 1
ATOM 633 N N . GLU A 1 84 ? 77.94681 57.37700 12.55244 1.000 29.84734 84 GLU A N 1
ATOM 634 C CA . GLU A 1 84 ? 76.73512 56.58047 12.47074 1.000 29.07807 84 GLU A CA 1
ATOM 635 C C . GLU A 1 84 ? 75.50216 57.46516 12.57983 1.000 32.55032 84 GLU A C 1
ATOM 636 O O . GLU A 1 84 ? 75.46559 58.41051 13.37483 1.000 29.36635 84 GLU A O 1
ATOM 642 N N . VAL A 1 85 ? 74.47483 57.13744 11.80492 1.000 33.00155 85 VAL A N 1
ATOM 643 C CA . VAL A 1 85 ? 73.16962 57.78127 11.93494 1.000 30.58524 85 VAL A CA 1
ATOM 644 C C . VAL A 1 85 ? 72.20264 56.75680 12.51482 1.000 32.64800 85 VAL A C 1
ATOM 645 O O . VAL A 1 85 ? 71.94858 55.71056 11.89746 1.000 28.22415 85 VAL A O 1
ATOM 649 N N . THR A 1 86 ? 71.68843 57.04463 13.71919 1.000 31.68389 86 THR A N 1
ATOM 650 C CA . THR A 1 86 ? 70.89772 56.09254 14.48511 1.000 30.84353 86 THR A CA 1
ATOM 651 C C . THR A 1 86 ? 69.41316 56.27769 14.20536 1.000 33.56878 86 THR A C 1
ATOM 652 O O . THR A 1 86 ? 68.96583 57.33985 13.76879 1.000 32.24190 86 THR A O 1
ATOM 656 N N . ALA A 1 87 ? 68.64464 55.22889 14.50912 1.000 28.83471 87 ALA A N 1
ATOM 657 C CA . ALA A 1 87 ? 67.19013 55.32420 14.42330 1.000 34.12691 87 ALA A CA 1
ATOM 658 C C . ALA A 1 87 ? 66.65625 56.47560 15.26784 1.000 36.33724 87 ALA A C 1
ATOM 659 O O . ALA A 1 87 ? 65.75097 57.20341 14.83822 1.000 33.49369 87 ALA A O 1
ATOM 661 N N . LYS A 1 88 ? 67.21542 56.66321 16.47025 1.000 37.99111 88 LYS A N 1
ATOM 662 C CA . LYS A 1 88 ? 66.76591 57.75410 17.33246 1.000 38.85666 88 LYS A CA 1
ATOM 663 C C . LYS A 1 88 ? 66.90975 59.09607 16.63282 1.000 35.97624 88 LYS A C 1
ATOM 664 O O . LYS A 1 88 ? 66.01292 59.94006 16.70960 1.000 38.28598 88 LYS A O 1
ATOM 670 N N . MET A 1 89 ? 68.01810 59.30790 15.91879 1.000 36.86295 89 MET A N 1
ATOM 671 C CA . MET A 1 89 ? 68.17317 60.56361 15.18982 1.000 36.40249 89 MET A CA 1
ATOM 672 C C . MET A 1 89 ? 67.11640 60.70756 14.09982 1.000 39.33548 89 MET A C 1
ATOM 673 O O . MET A 1 89 ? 66.75585 61.83251 13.72418 1.000 39.07330 89 MET A O 1
ATOM 678 N N . LEU A 1 90 ? 66.66070 59.58119 13.53944 1.000 36.72985 90 LEU A N 1
ATOM 679 C CA . LEU A 1 90 ? 65.67751 59.62969 12.46386 1.000 39.28549 90 LEU A CA 1
ATOM 680 C C . LEU A 1 90 ? 64.26576 59.83602 13.00579 1.000 41.87000 90 LEU A C 1
ATOM 681 O O . LEU A 1 90 ? 63.40524 60.36190 12.28666 1.000 42.05037 90 LEU A O 1
ATOM 686 N N . LYS A 1 91 ? 64.01426 59.44369 14.26795 1.000 44.56466 91 LYS A N 1
ATOM 687 C CA . LYS A 1 91 ? 62.70424 59.66380 14.88562 1.000 47.46722 91 LYS A CA 1
ATOM 688 C C . LYS A 1 91 ? 62.22315 61.09469 14.64658 1.000 45.81844 91 LYS A C 1
ATOM 689 O O . LYS A 1 91 ? 61.04066 61.33295 14.37539 1.000 47.48377 91 LYS A O 1
ATOM 695 N N . GLY A 1 92 ? 63.14341 62.05443 14.68855 1.000 44.43644 92 GLY A N 1
ATOM 696 C CA . GLY A 1 92 ? 62.78446 63.42079 14.34240 1.000 54.66556 92 GLY A CA 1
ATOM 697 C C . GLY A 1 92 ? 62.33960 63.58706 12.89561 1.000 56.47747 92 GLY A C 1
ATOM 698 O O . GLY A 1 92 ? 61.31190 64.21719 12.62188 1.000 65.55513 92 GLY A O 1
ATOM 699 N N . VAL A 1 93 ? 63.09236 63.01313 11.94698 1.000 50.87658 93 VAL A N 1
ATOM 700 C CA . VAL A 1 93 ? 63.05363 63.51174 10.57278 1.000 49.31923 93 VAL A CA 1
ATOM 701 C C . VAL A 1 93 ? 62.19585 62.67536 9.61879 1.000 45.75755 93 VAL A C 1
ATOM 702 O O . VAL A 1 93 ? 61.78740 63.19451 8.57119 1.000 46.72992 93 VAL A O 1
ATOM 706 N N . THR A 1 94 ? 61.95203 61.39790 9.91563 1.000 43.75713 94 THR A N 1
ATOM 707 C CA . THR A 1 94 ? 61.24841 60.54064 8.96805 1.000 39.67441 94 THR A CA 1
ATOM 708 C C . THR A 1 94 ? 60.56278 59.40634 9.70410 1.000 41.35786 94 THR A C 1
ATOM 709 O O . THR A 1 94 ? 60.93362 59.04914 10.82498 1.000 45.89181 94 THR A O 1
ATOM 713 N N . THR A 1 95 ? 59.56183 58.83141 9.04517 1.000 38.10803 95 THR A N 1
ATOM 714 C CA . THR A 1 95 ? 58.82455 57.71240 9.60286 1.000 41.18303 95 THR A CA 1
ATOM 715 C C . THR A 1 95 ? 59.17087 56.39211 8.95182 1.000 38.17429 95 THR A C 1
ATOM 716 O O . THR A 1 95 ? 58.76547 55.34390 9.46605 1.000 41.61055 95 THR A O 1
ATOM 720 N N . HIS A 1 96 ? 59.90248 56.40852 7.84458 1.000 38.62848 96 HIS A N 1
ATOM 721 C CA . HIS A 1 96 ? 60.20075 55.19190 7.10564 1.000 35.69308 96 HIS A CA 1
ATOM 722 C C . HIS A 1 96 ? 61.69598 55.05149 6.92191 1.000 32.98501 96 HIS A C 1
ATOM 723 O O . HIS A 1 96 ? 62.38327 56.02392 6.59183 1.000 31.24395 96 HIS A O 1
ATOM 730 N N . VAL A 1 97 ? 62.19512 53.83402 7.12018 1.000 33.38358 97 VAL A N 1
ATOM 731 C CA . VAL A 1 97 ? 63.62147 53.55953 7.01024 1.000 33.38787 97 VAL A CA 1
ATOM 732 C C . VAL A 1 97 ? 63.82155 52.32500 6.14268 1.000 34.47342 97 VAL A C 1
ATOM 733 O O . VAL A 1 97 ? 63.44134 51.21267 6.53342 1.000 33.18393 97 VAL A O 1
ATOM 737 N N . LEU A 1 98 ? 64.41822 52.52155 4.97028 1.000 29.71397 98 LEU A N 1
ATOM 738 C CA . LEU A 1 98 ? 64.85086 51.41753 4.12917 1.000 28.74669 98 LEU A CA 1
ATOM 739 C C . LEU A 1 98 ? 66.04082 50.69927 4.77199 1.000 33.62157 98 LEU A C 1
ATOM 740 O O . LEU A 1 98 ? 67.00641 51.34595 5.19576 1.000 29.95195 98 LEU A O 1
ATOM 745 N N . ILE A 1 99 ? 65.98414 49.36274 4.85119 1.000 29.99985 99 ILE A N 1
ATOM 746 C CA . ILE A 1 99 ? 67.11086 48.58523 5.36732 1.000 32.59696 99 ILE A CA 1
ATOM 747 C C . ILE A 1 99 ? 67.28341 47.30878 4.55993 1.000 31.92013 99 ILE A C 1
ATOM 748 O O . ILE A 1 99 ? 66.33977 46.79983 3.95259 1.000 36.97357 99 ILE A O 1
ATOM 753 N N . GLY A 1 100 ? 68.50823 46.79377 4.54840 1.000 31.26263 100 GLY A N 1
ATOM 754 C CA . GLY A 1 100 ? 68.77374 45.51257 3.93128 1.000 26.44999 100 GLY A CA 1
ATOM 755 C C . GLY A 1 100 ? 68.96981 45.52711 2.43406 1.000 31.59663 100 GLY A C 1
ATOM 756 O O . GLY A 1 100 ? 68.99319 44.44854 1.82533 1.000 28.60137 100 GLY A O 1
ATOM 757 N N . HIS A 1 101 ? 69.12417 46.70512 1.82237 1.000 30.02112 101 HIS A N 1
ATOM 758 C CA . HIS A 1 101 ? 69.25787 46.79273 0.37093 1.000 35.95713 101 HIS A CA 1
ATOM 759 C C . HIS A 1 101 ? 70.39258 45.90425 -0.12576 1.000 33.87693 101 HIS A C 1
ATOM 760 O O . HIS A 1 101 ? 71.44131 45.78917 0.51386 1.000 35.21033 101 HIS A O 1
ATOM 767 N N . SER A 1 102 ? 70.14907 45.25638 -1.26617 1.000 33.13259 102 SER A N 1
ATOM 768 C CA . SER A 1 102 ? 71.13201 44.37342 -1.88880 1.000 33.85727 102 SER A CA 1
ATOM 769 C C . SER A 1 102 ? 72.49226 45.04363 -2.07730 1.000 35.28937 102 SER A C 1
ATOM 770 O O . SER A 1 102 ? 73.53825 44.39987 -1.93712 1.000 34.71788 102 SER A O 1
ATOM 773 N N . GLU A 1 103 ? 72.50334 46.32590 -2.42608 1.000 33.80741 103 GLU A N 1
ATOM 774 C CA . GLU A 1 103 ? 73.77639 47.02000 -2.57403 1.000 33.64923 103 GLU A CA 1
ATOM 775 C C . GLU A 1 103 ? 74.56307 47.03601 -1.26253 1.000 36.17642 103 GLU A C 1
ATOM 776 O O . GLU A 1 103 ? 75.79714 46.93969 -1.27004 1.000 34.20357 103 GLU A O 1
ATOM 782 N N . ARG A 1 104 ? 73.88163 47.13310 -0.12367 1.000 34.62648 104 ARG A N 1
ATOM 783 C CA . ARG A 1 104 ? 74.62296 47.10990 1.13510 1.000 33.91415 104 ARG A CA 1
ATOM 784 C C . ARG A 1 104 ? 75.14703 45.71011 1.44458 1.000 36.38243 104 ARG A C 1
ATOM 785 O O . ARG A 1 104 ? 76.16781 45.57167 2.12900 1.000 34.65208 104 ARG A O 1
ATOM 793 N N . LYS A 1 105 ? 74.49330 44.66259 0.92590 1.000 35.75146 105 LYS A N 1
ATOM 794 C CA . LYS A 1 105 ? 75.07233 43.32308 1.04890 1.000 40.20661 105 LYS A CA 1
ATOM 795 C C . LYS A 1 105 ? 76.33651 43.19403 0.20301 1.000 39.01505 105 LYS A C 1
ATOM 796 O O . LYS A 1 105 ? 77.34836 42.66649 0.67636 1.000 40.72888 105 LYS A O 1
ATOM 802 N N . ASP A 1 106 ? 76.30570 43.69249 -1.04204 1.000 38.68199 106 ASP A N 1
ATOM 803 C CA . ASP A 1 106 ? 77.44886 43.53415 -1.94211 1.000 41.09809 106 ASP A CA 1
ATOM 804 C C . ASP A 1 106 ? 78.63291 44.37701 -1.50363 1.000 39.00657 106 ASP A C 1
ATOM 805 O O . ASP A 1 106 ? 79.76532 43.88827 -1.46023 1.000 42.33960 106 ASP A O 1
ATOM 810 N N . TYR A 1 107 ? 78.39939 45.65509 -1.20758 1.000 36.87386 107 TYR A N 1
ATOM 811 C CA . TYR A 1 107 ? 79.49848 46.58748 -1.00001 1.000 38.44789 107 TYR A CA 1
ATOM 812 C C . TYR A 1 107 ? 79.94112 46.70186 0.44827 1.000 39.83208 107 TYR A C 1
ATOM 813 O O . TYR A 1 107 ? 81.11620 46.99520 0.69978 1.000 40.61674 107 TYR A O 1
ATOM 822 N N . PHE A 1 108 ? 79.03728 46.50502 1.41138 1.000 37.32726 108 PHE A N 1
ATOM 823 C CA . PHE A 1 108 ? 79.38734 46.65573 2.81920 1.000 36.55900 108 PHE A CA 1
ATOM 824 C C . PHE A 1 108 ? 79.15755 45.37247 3.60677 1.000 39.73626 108 PHE A C 1
ATOM 825 O O . PHE A 1 108 ? 79.09947 45.40708 4.83750 1.000 41.07324 108 PHE A O 1
ATOM 833 N N . HIS A 1 109 ? 79.04658 44.23856 2.90545 1.000 44.64196 109 HIS A N 1
ATOM 834 C CA . HIS A 1 109 ? 78.99900 42.89979 3.50889 1.000 44.78335 109 HIS A CA 1
ATOM 835 C C . HIS A 1 109 ? 77.97385 42.81562 4.64479 1.000 42.65794 109 HIS A C 1
ATOM 836 O O . HIS A 1 109 ? 78.18008 42.12438 5.64153 1.000 39.55984 109 HIS A O 1
ATOM 838 N N . GLU A 1 110 ? 76.85101 43.52487 4.49384 1.000 37.94514 110 GLU A N 1
ATOM 839 C CA . GLU A 1 110 ? 75.76087 43.36413 5.44144 1.000 37.04360 110 GLU A CA 1
ATOM 840 C C . GLU A 1 110 ? 75.21699 41.94147 5.35894 1.000 38.72679 110 GLU A C 1
ATOM 841 O O . GLU A 1 110 ? 75.06535 41.37555 4.27283 1.000 43.57368 110 GLU A O 1
ATOM 847 N N . THR A 1 111 ? 74.97496 41.35283 6.52500 1.000 34.52714 111 THR A N 1
ATOM 848 C CA . THR A 1 111 ? 74.43025 40.01406 6.69917 1.000 37.85219 111 THR A CA 1
ATOM 849 C C . THR A 1 111 ? 73.04567 40.10048 7.32954 1.000 31.72439 111 THR A C 1
ATOM 850 O O . THR A 1 111 ? 72.61702 41.16291 7.78801 1.000 32.37715 111 THR A O 1
ATOM 854 N N . ASP A 1 112 ? 72.35922 38.95479 7.39200 1.000 33.62855 112 ASP A N 1
ATOM 855 C CA . ASP A 1 112 ? 71.03200 38.93817 8.00658 1.000 35.46135 112 ASP A CA 1
ATOM 856 C C . ASP A 1 112 ? 71.07864 39.44861 9.44082 1.000 34.58801 112 ASP A C 1
ATOM 857 O O . ASP A 1 112 ? 70.23564 40.25536 9.84588 1.000 34.02886 112 ASP A O 1
ATOM 862 N N . GLU A 1 113 ? 72.06736 39.00248 10.22267 1.000 32.80150 113 GLU A N 1
ATOM 863 C CA . GLU A 1 113 ? 72.18723 39.47715 11.59733 1.000 34.48455 113 GLU A CA 1
ATOM 864 C C . GLU A 1 113 ? 72.24975 41.00419 11.63899 1.000 33.33665 113 GLU A C 1
ATOM 865 O O . GLU A 1 113 ? 71.53121 41.65291 12.41202 1.000 33.60515 113 GLU A O 1
ATOM 867 N N . VAL A 1 114 ? 73.07109 41.59432 10.76582 1.000 33.40673 114 VAL A N 1
ATOM 868 C CA . VAL A 1 114 ? 73.18988 43.05043 10.69214 1.000 33.32012 114 VAL A CA 1
ATOM 869 C C . VAL A 1 114 ? 71.83016 43.68738 10.40640 1.000 32.30514 114 VAL A C 1
ATOM 870 O O . VAL A 1 114 ? 71.38854 44.60407 11.11022 1.000 31.89875 114 VAL A O 1
ATOM 874 N N . VAL A 1 115 ? 71.14660 43.21708 9.36139 1.000 31.80686 115 VAL A N 1
ATOM 875 C CA . VAL A 1 115 ? 69.88765 43.85067 8.97441 1.000 32.26289 115 VAL A CA 1
ATOM 876 C C . VAL A 1 115 ? 68.83288 43.65901 10.06517 1.000 31.88123 115 VAL A C 1
ATOM 877 O O . VAL A 1 115 ? 68.06099 44.57783 10.36989 1.000 32.12193 115 VAL A O 1
ATOM 881 N N . LEU A 1 116 ? 68.79213 42.47341 10.68336 1.000 32.97049 116 LEU A N 1
ATOM 882 C CA . LEU A 1 116 ? 67.84125 42.25498 11.77383 1.000 34.93852 116 LEU A CA 1
ATOM 883 C C . LEU A 1 116 ? 68.10741 43.20588 12.93322 1.000 32.60505 116 LEU A C 1
ATOM 884 O O . LEU A 1 116 ? 67.16834 43.73062 13.54180 1.000 34.18335 116 LEU A O 1
ATOM 889 N N . LYS A 1 117 ? 69.38141 43.47614 13.23089 1.000 32.49261 117 LYS A N 1
ATOM 890 C CA . LYS A 1 117 ? 69.68683 44.46278 14.26482 1.000 37.08886 117 LYS A CA 1
ATOM 891 C C . LYS A 1 117 ? 69.20775 45.84634 13.84333 1.000 34.24503 117 LYS A C 1
ATOM 892 O O . LYS A 1 117 ? 68.56822 46.56209 14.61978 1.000 34.48586 117 LYS A O 1
ATOM 898 N N . LYS A 1 118 ? 69.50230 46.23678 12.60360 1.000 34.51542 118 LYS A N 1
ATOM 899 C CA . LYS A 1 118 ? 68.99873 47.51394 12.10533 1.000 35.80512 118 LYS A CA 1
ATOM 900 C C . LYS A 1 118 ? 67.48185 47.57788 12.21776 1.000 33.08934 118 LYS A C 1
ATOM 901 O O . LYS A 1 118 ? 66.92448 48.60463 12.61653 1.000 33.09878 118 LYS A O 1
ATOM 907 N N . SER A 1 119 ? 66.80222 46.46669 11.92187 1.000 34.36557 119 SER A N 1
ATOM 908 C CA . SER A 1 119 ? 65.34590 46.44276 12.03251 1.000 38.79570 119 SER A CA 1
ATOM 909 C C . SER A 1 119 ? 64.88795 46.70066 13.46705 1.000 35.03258 119 SER A C 1
ATOM 910 O O . SER A 1 119 ? 63.94454 47.46608 13.69534 1.000 33.61649 119 SER A O 1
ATOM 913 N N . GLU A 1 120 ? 65.55326 46.08200 14.44883 1.000 38.37149 120 GLU A N 1
ATOM 914 C CA . GLU A 1 120 ? 65.17627 46.29288 15.84660 1.000 36.25094 120 GLU A CA 1
ATOM 915 C C . GLU A 1 120 ? 65.34639 47.75435 16.24463 1.000 36.32855 120 GLU A C 1
ATOM 916 O O . GLU A 1 120 ? 64.50444 48.31373 16.95679 1.000 35.79863 120 GLU A O 1
ATOM 922 N N . GLN A 1 121 ? 66.41902 48.40376 15.77257 1.000 35.18058 121 GLN A N 1
ATOM 923 C CA . GLN A 1 121 ? 66.61610 49.81622 16.09059 1.000 32.08788 121 GLN A CA 1
ATOM 924 C C . GLN A 1 121 ? 65.46780 50.65925 15.55132 1.000 35.00631 121 GLN A C 1
ATOM 925 O O . GLN A 1 121 ? 64.95184 51.54469 16.24428 1.000 33.74256 121 GLN A O 1
ATOM 931 N N . VAL A 1 122 ? 65.07614 50.41105 14.29506 1.000 34.96415 122 VAL A N 1
ATOM 932 C CA . VAL A 1 122 ? 64.03513 51.21203 13.64877 1.000 35.75376 122 VAL A CA 1
ATOM 933 C C . VAL A 1 122 ? 62.72001 51.07499 14.40578 1.000 32.34611 122 VAL A C 1
ATOM 934 O O . VAL A 1 122 ? 62.06085 52.06740 14.73112 1.000 35.78172 122 VAL A O 1
ATOM 938 N N . LEU A 1 123 ? 62.32858 49.83639 14.70529 1.000 36.01849 123 LEU A N 1
ATOM 939 C CA . LEU A 1 123 ? 61.05526 49.58905 15.38229 1.000 39.47664 123 LEU A CA 1
ATOM 940 C C . LEU A 1 123 ? 61.04944 50.13878 16.79853 1.000 40.72084 123 LEU A C 1
ATOM 941 O O . LEU A 1 123 ? 60.02416 50.65150 17.26499 1.000 42.94439 123 LEU A O 1
ATOM 946 N N . SER A 1 124 ? 62.17507 50.03457 17.50872 1.000 40.38770 124 SER A N 1
ATOM 947 C CA . SER A 1 124 ? 62.18342 50.49031 18.89391 1.000 41.52692 124 SER A CA 1
ATOM 948 C C . SER A 1 124 ? 62.02377 52.00193 18.99322 1.000 39.85623 124 SER A C 1
ATOM 949 O O . SER A 1 124 ? 61.64484 52.50852 20.05467 1.000 43.61146 124 SER A O 1
ATOM 952 N N . GLN A 1 125 ? 62.27244 52.73203 17.90909 1.0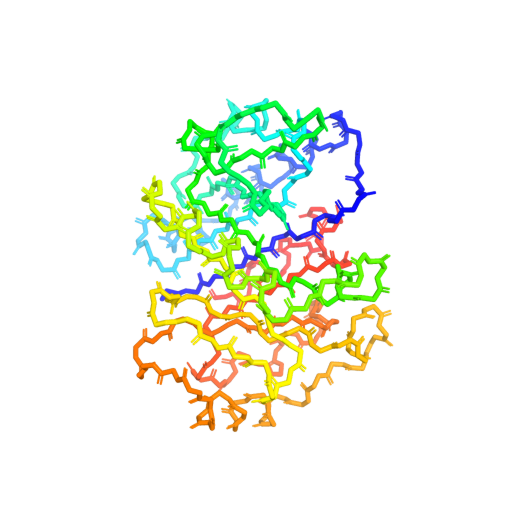00 41.32225 125 GLN A N 1
ATOM 953 C CA . GLN A 1 125 ? 62.01785 54.16487 17.87614 1.000 38.45963 125 GLN A CA 1
ATOM 954 C C . GLN A 1 125 ? 60.65004 54.48082 17.28882 1.000 37.83044 125 GLN A C 1
ATOM 955 O O . GLN A 1 125 ? 60.33056 55.65476 17.06918 1.000 38.24820 125 GLN A O 1
ATOM 961 N N . GLY A 1 126 ? 59.83532 53.45769 17.04378 1.000 40.18662 126 GLY A N 1
ATOM 962 C CA . GLY A 1 126 ? 58.50812 53.67606 16.50422 1.000 41.36416 126 GLY A CA 1
ATOM 963 C C . GLY A 1 126 ? 58.47328 54.03016 15.03472 1.000 44.58014 126 GLY A C 1
ATOM 964 O O . GLY A 1 126 ? 57.47937 54.59548 14.57206 1.000 42.64671 126 GLY A O 1
ATOM 965 N N . LEU A 1 127 ? 59.53197 53.71711 14.28724 1.000 40.02874 127 LEU A N 1
ATOM 966 C CA . LEU A 1 127 ? 59.60554 53.98267 12.85846 1.000 39.56630 127 LEU A CA 1
ATOM 967 C C . LEU A 1 127 ? 59.25290 52.71599 12.08265 1.000 39.22506 127 LEU A C 1
ATOM 968 O O . LEU A 1 127 ? 59.20494 51.61507 12.63364 1.000 40.71075 127 LEU A O 1
ATOM 973 N N . SER A 1 128 ? 59.00566 52.87516 10.78015 1.000 39.93311 128 SER A N 1
ATOM 974 C CA . SER A 1 128 ? 58.61740 51.73453 9.95621 1.000 36.13593 128 SER A CA 1
ATOM 975 C C . SER A 1 128 ? 59.78495 51.28884 9.10553 1.000 35.54011 128 SER A C 1
ATOM 976 O O . SER A 1 128 ? 60.20794 52.03545 8.20918 1.000 35.46250 128 SER A O 1
ATOM 979 N N . PRO A 1 129 ? 60.31358 50.09311 9.31033 1.000 37.59282 129 PRO A N 1
ATOM 980 C CA . PRO A 1 129 ? 61.32475 49.59082 8.38119 1.000 33.23141 129 PRO A CA 1
ATOM 981 C C . PRO A 1 129 ? 60.68302 49.24436 7.04859 1.000 37.44979 129 PRO A C 1
ATOM 982 O O . PRO A 1 129 ? 59.55366 48.75668 6.99100 1.000 33.89020 129 PRO A O 1
ATOM 986 N N . ILE A 1 130 ? 61.39515 49.54441 5.96631 1.000 36.00188 130 ILE A N 1
ATOM 987 C CA . ILE A 1 130 ? 61.09864 48.96705 4.66503 1.000 33.15554 130 ILE A CA 1
ATOM 988 C C . ILE A 1 130 ? 62.18649 47.93016 4.43960 1.000 35.36253 130 ILE A C 1
ATOM 989 O O . ILE A 1 130 ? 63.33186 48.26982 4.10649 1.000 30.40051 130 ILE A O 1
ATOM 994 N N . PHE A 1 131 ? 61.82632 46.66497 4.66862 1.000 32.94207 131 PHE A N 1
ATOM 995 C CA . PHE A 1 131 ? 62.79197 45.58024 4.82588 1.000 31.92231 131 PHE A CA 1
ATOM 996 C C . PHE A 1 131 ? 63.04635 44.92610 3.47422 1.000 31.75134 131 PHE A C 1
ATOM 997 O O . PHE A 1 131 ? 62.22036 44.15565 2.97649 1.000 33.45750 131 PHE A O 1
ATOM 1005 N N . CYS A 1 132 ? 64.20643 45.22242 2.89030 1.000 30.19854 132 CYS A N 1
ATOM 1006 C CA . CYS A 1 132 ? 64.59517 44.66848 1.60062 1.000 30.21360 132 CYS A CA 1
ATOM 1007 C C . CYS A 1 132 ? 65.15674 43.26698 1.76223 1.000 31.27615 132 CYS A C 1
ATOM 1008 O O . CYS A 1 132 ? 65.90374 42.99756 2.70342 1.000 32.03506 132 CYS A O 1
ATOM 1011 N N . ILE A 1 133 ? 64.81984 42.38684 0.82002 1.000 27.49829 133 ILE A N 1
ATOM 1012 C CA . ILE A 1 133 ? 65.36174 41.03579 0.76711 1.000 29.68012 133 ILE A CA 1
ATOM 1013 C C . ILE A 1 133 ? 65.80653 40.74989 -0.65754 1.000 31.22028 133 ILE A C 1
ATOM 1014 O O . ILE A 1 133 ? 65.25933 41.29498 -1.61869 1.000 30.46129 133 ILE A O 1
ATOM 1019 N N . GLN A 1 134 ? 66.80648 39.88266 -0.78239 1.000 30.11076 134 GLN A N 1
ATOM 1020 C CA . GLN A 1 134 ? 67.36053 39.44315 -2.05380 1.000 32.21338 134 GLN A CA 1
ATOM 1021 C C . GLN A 1 134 ? 66.80215 38.09932 -2.51130 1.000 37.93934 134 GLN A C 1
ATOM 1022 O O . GLN A 1 134 ? 66.74623 37.84988 -3.72112 1.000 36.60978 134 GLN A O 1
ATOM 1028 N N . ASN A 1 135 ? 66.36987 37.23399 -1.59330 1.000 32.52681 135 ASN A N 1
ATOM 1029 C CA . ASN A 1 135 ? 65.79804 35.93475 -1.96607 1.000 34.77227 135 ASN A CA 1
ATOM 1030 C C . ASN A 1 135 ? 65.10266 35.32695 -0.74540 1.000 36.35993 135 ASN A C 1
ATOM 1031 O O . ASN A 1 135 ? 64.98223 35.95922 0.31423 1.000 33.54797 135 ASN A O 1
ATOM 1036 N N . GLU A 1 136 ? 64.67439 34.06710 -0.89578 1.000 33.55393 136 GLU A N 1
ATOM 1037 C CA . GLU A 1 136 ? 63.91203 33.36259 0.12918 1.000 35.26436 136 GLU A CA 1
ATOM 1038 C C . GLU A 1 136 ? 64.74919 32.99854 1.34666 1.000 33.64574 136 GLU A C 1
ATOM 1039 O O . GLU A 1 136 ? 64.18199 32.63797 2.38097 1.000 33.68830 136 GLU A O 1
ATOM 1045 N N . SER A 1 137 ? 66.06621 33.09618 1.26027 1.000 34.85637 137 SER A N 1
ATOM 1046 C CA . SER A 1 137 ? 66.91873 32.72633 2.37578 1.000 37.89294 137 SER A CA 1
ATOM 1047 C C . SER A 1 137 ? 67.13243 33.84850 3.38303 1.000 37.77102 137 SER A C 1
ATOM 1048 O O . SER A 1 137 ? 67.54200 33.56963 4.51282 1.000 40.53596 137 SER A O 1
ATOM 1051 N N . ASN A 1 138 ? 66.86881 35.09985 3.01110 1.000 38.10879 138 ASN A N 1
ATOM 1052 C CA . ASN A 1 138 ? 66.97034 36.20393 3.95714 1.000 32.28591 138 ASN A CA 1
ATOM 1053 C C . ASN A 1 138 ? 65.91345 36.09295 5.04500 1.000 37.28237 138 ASN A C 1
ATOM 1054 O O . ASN A 1 138 ? 64.71763 35.97644 4.75441 1.000 39.13244 138 ASN A O 1
ATOM 1059 N N . LYS A 1 139 ? 66.34770 36.16890 6.30023 1.000 36.40409 139 LYS A N 1
ATOM 1060 C CA . LYS A 1 139 ? 65.40799 36.13334 7.40919 1.000 36.65727 139 LYS A CA 1
ATOM 1061 C C . LYS A 1 139 ? 64.64948 37.45437 7.49776 1.000 41.83268 139 LYS A C 1
ATOM 1062 O O . LYS A 1 139 ? 65.18439 38.52536 7.19524 1.000 39.16586 139 LYS A O 1
ATOM 1064 N N . ILE A 1 140 ? 63.38699 37.37100 7.90563 1.000 36.61635 140 ILE A N 1
ATOM 1065 C CA . ILE A 1 140 ? 62.48845 38.51648 7.95570 1.000 36.42239 140 ILE A CA 1
ATOM 1066 C C . ILE A 1 140 ? 61.99146 38.67307 9.39019 1.000 40.10029 140 ILE A C 1
ATOM 1067 O O . ILE A 1 140 ? 61.38366 37.74699 9.93333 1.000 41.27200 140 ILE A O 1
ATOM 1072 N N . PRO A 1 141 ? 62.21380 39.81749 10.04248 1.000 37.81734 141 PRO A N 1
ATOM 1073 C CA . PRO A 1 141 ? 61.66232 40.02487 11.39194 1.000 41.61947 141 PRO A CA 1
ATOM 1074 C C . PRO A 1 141 ? 60.14525 40.06119 11.36632 1.000 50.28428 141 PRO A C 1
ATOM 1075 O O . PRO A 1 141 ? 59.52419 40.43660 10.36751 1.000 52.59011 141 PRO A O 1
ATOM 1079 N N . GLU A 1 142 ? 59.53231 39.71471 12.49505 1.000 50.06927 142 GLU A N 1
ATOM 1080 C CA . GLU A 1 142 ? 58.07955 39.77175 12.48837 1.000 45.77146 142 GLU A CA 1
ATOM 1081 C C . GLU A 1 142 ? 57.53904 41.17653 12.70859 1.000 53.70044 142 GLU A C 1
ATOM 1082 O O . GLU A 1 142 ? 56.43556 41.47938 12.23362 1.000 57.20392 142 GLU A O 1
ATOM 1088 N N . GLY A 1 143 ? 58.29830 42.05771 13.36069 1.000 47.87670 143 GLY A N 1
ATOM 1089 C CA . GLY A 1 143 ? 57.88210 43.44962 13.39010 1.000 45.10918 143 GLY A CA 1
ATOM 1090 C C . GLY A 1 143 ? 57.90065 44.14982 12.03656 1.000 53.11754 143 GLY A C 1
ATOM 1091 O O . GLY A 1 143 ? 57.41189 45.28207 11.94341 1.000 49.46923 143 GLY A O 1
ATOM 1092 N N . ALA A 1 144 ? 58.44619 43.51212 10.99645 1.000 47.90196 144 ALA A N 1
ATOM 1093 C CA . ALA A 1 144 ? 58.50434 44.11455 9.67139 1.000 48.48426 144 ALA A CA 1
ATOM 1094 C C . ALA A 1 144 ? 57.17081 43.92077 8.94579 1.000 49.72327 144 ALA A C 1
ATOM 1095 O O . ALA A 1 144 ? 56.73444 42.78365 8.71310 1.000 46.86450 144 ALA A O 1
ATOM 1097 N N . ASN A 1 145 ? 56.53281 45.04603 8.59488 1.000 44.87894 145 ASN A N 1
ATOM 1098 C CA . ASN A 1 145 ? 55.24601 45.10125 7.91416 1.000 45.54520 145 ASN A CA 1
ATOM 1099 C C . ASN A 1 145 ? 55.36135 45.38764 6.42816 1.000 41.56742 145 ASN A C 1
ATOM 1100 O O . ASN A 1 145 ? 54.37926 45.19470 5.70407 1.000 37.96252 145 ASN A O 1
ATOM 1105 N N . ILE A 1 146 ? 56.49885 45.92110 5.98512 1.000 35.85016 146 ILE A N 1
ATOM 1106 C CA . ILE A 1 146 ? 56.73576 46.30694 4.59979 1.000 35.15884 146 ILE A CA 1
ATOM 1107 C C . ILE A 1 146 ? 58.00975 45.60422 4.16492 1.000 34.95761 146 ILE A C 1
ATOM 1108 O O . ILE A 1 146 ? 59.07347 45.81373 4.76678 1.000 34.26154 146 ILE A O 1
ATOM 1113 N N . ILE A 1 147 ? 57.89963 44.75302 3.15113 1.000 30.54554 147 ILE A N 1
ATOM 1114 C CA . ILE A 1 147 ? 59.03290 44.04381 2.57233 1.000 30.91187 147 ILE A CA 1
ATOM 1115 C C . ILE A 1 147 ? 59.17292 44.43244 1.11179 1.000 35.10035 147 ILE A C 1
ATOM 1116 O O . ILE A 1 147 ? 58.17752 44.58878 0.39291 1.000 34.39080 147 ILE A O 1
ATOM 1121 N N . ALA A 1 148 ? 60.41935 44.65548 0.69950 1.000 30.31557 148 ALA A N 1
ATOM 1122 C CA . ALA A 1 148 ? 60.75371 44.98354 -0.67881 1.000 31.01141 148 ALA A CA 1
ATOM 1123 C C . ALA A 1 148 ? 61.65024 43.88054 -1.22594 1.000 31.01441 148 ALA A C 1
ATOM 1124 O O . ALA A 1 148 ? 62.75547 43.65213 -0.71423 1.000 30.37380 148 ALA A O 1
ATOM 1126 N N . TYR A 1 149 ? 61.16688 43.17879 -2.24517 1.000 30.75887 149 TYR A N 1
ATOM 1127 C CA . TYR A 1 149 ? 61.97957 42.18808 -2.94218 1.000 32.82908 149 TYR A CA 1
ATOM 1128 C C . TYR A 1 149 ? 62.82165 42.92774 -3.98199 1.000 34.70276 149 TYR A C 1
ATOM 1129 O O . TYR A 1 149 ? 62.27204 43.48244 -4.94298 1.000 34.05459 149 TYR A O 1
ATOM 1138 N N . ASP A 1 150 ? 64.14720 42.96254 -3.78597 1.000 30.71574 150 ASP A N 1
ATOM 1139 C CA . ASP A 1 150 ? 65.06960 43.69739 -4.66066 1.000 30.05644 150 ASP A CA 1
ATOM 1140 C C . ASP A 1 150 ? 66.26638 42.82132 -5.02114 1.000 35.22000 150 ASP A C 1
ATOM 1141 O O . ASP A 1 150 ? 67.39613 43.06541 -4.58016 1.000 37.70012 150 ASP A O 1
ATOM 1146 N N . PRO A 1 151 ? 66.06122 41.80102 -5.84650 1.000 35.76847 151 PRO A N 1
ATOM 1147 C CA . PRO A 1 151 ? 67.16385 40.87456 -6.14238 1.000 32.84461 151 PRO A CA 1
ATOM 1148 C C . PRO A 1 151 ? 68.24937 41.53611 -6.98644 1.000 37.46717 151 PRO A C 1
ATOM 1149 O O . PRO A 1 151 ? 67.96832 42.30509 -7.91132 1.000 34.20757 151 PRO A O 1
ATOM 1153 N N . LYS A 1 152 ? 69.50125 41.20838 -6.65213 1.000 36.06578 152 LYS A N 1
ATOM 1154 C CA . LYS A 1 152 ? 70.66892 41.87092 -7.23210 1.000 37.98748 152 LYS A CA 1
ATOM 1155 C C . LYS A 1 152 ? 70.65784 41.81624 -8.75674 1.000 37.93052 152 LYS A C 1
ATOM 1156 O O . LYS A 1 152 ? 70.97577 42.80682 -9.42278 1.000 36.92590 152 LYS A O 1
ATOM 1162 N N . GLU A 1 153 ? 70.28985 40.66613 -9.32668 1.000 37.87151 153 GLU A N 1
ATOM 1163 C CA . GLU A 1 153 ? 70.34737 40.49559 -10.76979 1.000 36.82375 153 GLU A CA 1
ATOM 1164 C C . GLU A 1 153 ? 69.36703 41.40684 -11.50985 1.000 39.70951 153 GLU A C 1
ATOM 1165 O O . GLU A 1 153 ? 69.55902 41.66550 -12.70307 1.000 39.85134 153 GLU A O 1
ATOM 1167 N N . ALA A 1 154 ? 68.34260 41.91803 -10.83833 1.000 35.88565 154 ALA A N 1
ATOM 1168 C CA . ALA A 1 154 ? 67.36998 42.78528 -11.48645 1.000 38.99418 154 ALA A CA 1
ATOM 1169 C C . ALA A 1 154 ? 67.68988 44.26547 -11.32700 1.000 40.08174 154 ALA A C 1
ATOM 1170 O O . ALA A 1 154 ? 66.99138 45.09435 -11.91290 1.000 38.89081 154 ALA A O 1
ATOM 1172 N N . ILE A 1 155 ? 68.72011 44.61666 -10.56271 1.000 39.78567 155 ILE A N 1
ATOM 1173 C CA . ILE A 1 155 ? 68.98806 46.00765 -10.21799 1.000 37.44523 155 ILE A CA 1
ATOM 1174 C C . ILE A 1 155 ? 69.84312 46.62980 -11.31028 1.000 39.30041 155 ILE A C 1
ATOM 1175 O O . ILE A 1 155 ? 70.97629 46.20221 -11.54172 1.000 35.93799 155 ILE A O 1
ATOM 1180 N N . GLY A 1 156 ? 69.28341 47.62731 -11.99877 1.000 43.10077 156 GLY A N 1
ATOM 1181 C CA . GLY A 1 156 ? 69.99471 48.35966 -13.02890 1.000 41.92310 156 GLY A CA 1
ATOM 1182 C C . GLY A 1 156 ? 70.32960 47.57128 -14.27349 1.000 45.24302 156 GLY A C 1
ATOM 1183 O O . GLY A 1 156 ? 71.01470 48.09931 -15.15617 1.000 43.82830 156 GLY A O 1
ATOM 1184 N N . THR A 1 157 ? 69.85619 46.32788 -14.38035 1.000 45.36861 157 THR A N 1
ATOM 1185 C CA . THR A 1 157 ? 70.21128 45.44920 -15.48326 1.000 39.37575 157 THR A CA 1
ATOM 1186 C C . THR A 1 157 ? 69.18155 45.43036 -16.60199 1.000 42.20210 157 THR A C 1
ATOM 1187 O O . THR A 1 157 ? 69.48861 44.93353 -17.69357 1.000 43.24420 157 THR A O 1
ATOM 1191 N N . GLY A 1 158 ? 67.96680 45.92256 -16.35071 1.000 39.38691 158 GLY A N 1
ATOM 1192 C CA . GLY A 1 158 ? 66.83518 45.67799 -17.21999 1.000 42.91123 158 GLY A CA 1
ATOM 1193 C C . GLY A 1 158 ? 66.19020 44.30912 -17.06814 1.000 44.89082 158 GLY A C 1
ATOM 1194 O O . GLY A 1 158 ? 65.12761 44.07191 -17.66336 1.000 45.88259 158 GLY A O 1
ATOM 1195 N N . LYS A 1 159 ? 66.78417 43.40432 -16.28437 1.000 42.25176 159 LYS A N 1
ATOM 1196 C CA . LYS A 1 159 ? 66.27365 42.03959 -16.13977 1.000 38.61748 159 LYS A CA 1
ATOM 1197 C C . LYS A 1 159 ? 65.32122 41.97179 -14.94211 1.000 37.33314 159 LYS A C 1
ATOM 1198 O O . LYS A 1 159 ? 65.58789 41.35740 -13.91158 1.000 38.98907 159 LYS A O 1
ATOM 1200 N N . ASN A 1 160 ? 64.18263 42.63888 -15.08398 1.000 38.65444 160 ASN A N 1
ATOM 1201 C CA . ASN A 1 160 ? 63.20080 42.58823 -14.01205 1.000 38.18712 160 ASN A CA 1
ATOM 1202 C C . ASN A 1 160 ? 62.62018 41.17631 -13.90206 1.000 40.99106 160 ASN A C 1
ATOM 1203 O O . ASN A 1 160 ? 62.59201 40.41446 -14.87235 1.000 37.46427 160 ASN A O 1
ATOM 1208 N N . VAL A 1 161 ? 62.19796 40.81234 -12.69846 1.000 37.46066 161 VAL A N 1
ATOM 1209 C CA . VAL A 1 161 ? 61.67132 39.46748 -12.45824 1.000 33.62448 161 VAL A CA 1
ATOM 1210 C C . VAL A 1 161 ? 60.25806 39.38569 -13.04156 1.000 34.96448 161 VAL A C 1
ATOM 1211 O O . VAL A 1 161 ? 59.47182 40.33012 -12.85656 1.000 33.15128 161 VAL A O 1
ATOM 1215 N N . PRO A 1 162 ? 59.91576 38.31599 -13.77139 1.000 35.35519 162 PRO A N 1
ATOM 1216 C CA . PRO A 1 162 ? 58.57150 38.23446 -14.36503 1.000 34.78955 162 PRO A CA 1
ATOM 1217 C C . PRO A 1 162 ? 57.49414 38.45460 -13.31416 1.000 36.08939 162 PRO A C 1
ATOM 1218 O O . PRO A 1 162 ? 57.61194 38.00782 -12.16821 1.000 35.98072 162 PRO A O 1
ATOM 1222 N N . GLY A 1 163 ? 56.45762 39.19031 -13.70756 1.000 33.18177 163 GLY A N 1
ATOM 1223 C CA . GLY A 1 163 ? 55.42615 39.56836 -12.76078 1.000 36.09609 163 GLY A CA 1
ATOM 1224 C C . GLY A 1 163 ? 54.84546 38.38499 -12.01573 1.000 37.22027 163 GLY A C 1
ATOM 1225 O O . GLY A 1 163 ? 54.62150 38.45124 -10.80622 1.000 34.47141 163 GLY A O 1
ATOM 1226 N N . GLU A 1 164 ? 54.62129 37.27144 -12.71570 1.000 36.32214 164 GLU A N 1
ATOM 1227 C CA . GLU A 1 164 ? 53.98465 36.16135 -12.02609 1.000 37.13771 164 GLU A CA 1
ATOM 1228 C C . GLU A 1 164 ? 54.93811 35.43138 -11.09335 1.000 35.65878 164 GLU A C 1
ATOM 1229 O O . GLU A 1 164 ? 54.50580 34.95666 -10.03746 1.000 31.67062 164 GLU A O 1
ATOM 1235 N N . GLU A 1 165 ? 56.22301 35.33877 -11.44854 1.000 34.17395 165 GLU A N 1
ATOM 1236 C CA . GLU A 1 165 ? 57.19479 34.81783 -10.49214 1.000 34.55010 165 GLU A CA 1
ATOM 1237 C C . GLU A 1 165 ? 57.26097 35.70375 -9.25728 1.000 35.08637 165 GLU A C 1
ATOM 1238 O O . GLU A 1 165 ? 57.42878 35.20632 -8.13789 1.000 34.99700 165 GLU A O 1
ATOM 1244 N N . THR A 1 166 ? 57.12805 37.02509 -9.44364 1.000 31.82944 166 THR A N 1
ATOM 1245 C CA . THR A 1 166 ? 57.13817 37.93393 -8.30494 1.000 33.88888 166 THR A CA 1
ATOM 1246 C C . THR A 1 166 ? 55.92565 37.69390 -7.41382 1.000 33.07384 166 THR A C 1
ATOM 1247 O O . THR A 1 166 ? 56.05814 37.60531 -6.18927 1.000 32.22974 166 THR A O 1
ATOM 1251 N N . ALA A 1 167 ? 54.73462 37.55238 -8.01392 1.000 34.56826 167 ALA A N 1
ATOM 1252 C CA . ALA A 1 167 ? 53.53256 37.28556 -7.22270 1.000 36.72316 167 ALA A CA 1
ATOM 1253 C C . ALA A 1 167 ? 53.62807 35.94075 -6.49877 1.000 38.05434 167 ALA A C 1
ATOM 1254 O O . ALA A 1 167 ? 53.27147 35.83402 -5.32219 1.000 35.86740 167 ALA A O 1
ATOM 1256 N N . THR A 1 168 ? 54.10138 34.90877 -7.20236 1.000 35.53192 168 THR A N 1
ATOM 1257 C CA . THR A 1 168 ? 54.34472 33.59565 -6.61624 1.000 35.50762 168 THR A CA 1
ATOM 1258 C C . THR A 1 168 ? 55.30611 33.68192 -5.44342 1.000 34.67857 168 THR A C 1
ATOM 1259 O O . THR A 1 168 ? 55.06938 33.08270 -4.39056 1.000 34.55001 168 THR A O 1
ATOM 1263 N N . PHE A 1 169 ? 56.39679 34.42963 -5.61390 1.000 34.00242 169 PHE A N 1
ATOM 1264 C CA . PHE A 1 169 ? 57.39576 34.59240 -4.56199 1.000 33.90198 169 PHE A CA 1
ATOM 1265 C C . PHE A 1 169 ? 56.76228 35.10071 -3.27800 1.000 32.90389 169 PHE A C 1
ATOM 1266 O O . PHE A 1 169 ? 57.02654 34.57786 -2.18887 1.000 31.35995 169 PHE A O 1
ATOM 1274 N N . ARG A 1 170 ? 55.92171 36.13198 -3.39103 1.000 33.91330 170 ARG A N 1
ATOM 1275 C CA . ARG A 1 170 ? 55.34030 36.73399 -2.19943 1.000 33.84501 170 ARG A CA 1
ATOM 1276 C C . ARG A 1 170 ? 54.56690 35.70188 -1.39005 1.000 33.10000 170 ARG A C 1
ATOM 1277 O O . ARG A 1 170 ? 54.68206 35.65878 -0.15924 1.000 33.91954 170 ARG A O 1
ATOM 1285 N N . LYS A 1 171 ? 53.80517 34.83762 -2.07256 1.000 32.25784 171 LYS A N 1
ATOM 1286 C CA . LYS A 1 171 ? 53.01030 33.81421 -1.39605 1.000 33.61925 171 LYS A CA 1
ATOM 1287 C C . LYS A 1 171 ? 53.87079 32.79414 -0.66160 1.000 34.20121 171 LYS A C 1
ATOM 1288 O O . LYS A 1 171 ? 53.35433 32.06296 0.19285 1.000 33.83710 171 LYS A O 1
ATOM 1294 N N . LYS A 1 172 ? 55.16469 32.72151 -0.97140 1.000 34.58135 172 LYS A N 1
ATOM 1295 C CA . LYS A 1 172 ? 56.03710 31.71023 -0.39354 1.000 36.12725 172 LYS A CA 1
ATOM 1296 C C . LYS A 1 172 ? 56.92596 32.25314 0.72094 1.000 34.71257 172 LYS A C 1
ATOM 1297 O O . LYS A 1 172 ? 57.72093 31.49609 1.28719 1.000 34.51116 172 LYS A O 1
ATOM 1303 N N . LEU A 1 173 ? 56.79987 33.52942 1.06167 1.000 35.84560 173 LEU A N 1
ATOM 1304 C CA . LEU A 1 173 ? 57.68256 34.16266 2.02981 1.000 35.67315 173 LEU A CA 1
ATOM 1305 C C . LEU A 1 173 ? 57.14932 33.98417 3.44643 1.000 32.13276 173 LEU A C 1
ATOM 1306 O O . LEU A 1 173 ? 55.97581 33.67283 3.66148 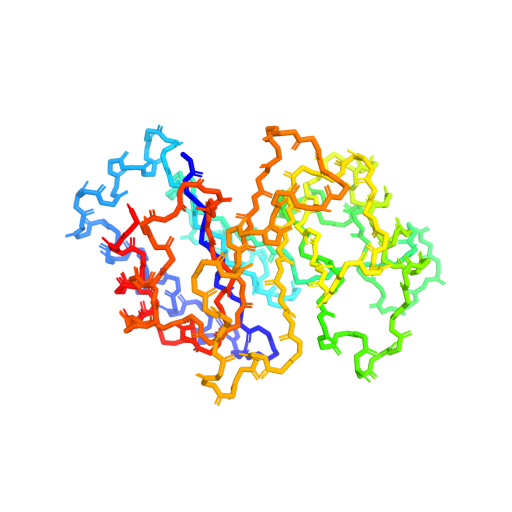1.000 33.13547 173 LEU A O 1
ATOM 1311 N N . ASN A 1 174 ? 58.04022 34.18910 4.41802 1.000 31.75507 174 ASN A N 1
ATOM 1312 C CA . ASN A 1 174 ? 57.69285 34.16187 5.84387 1.000 35.37434 174 ASN A CA 1
ATOM 1313 C C . ASN A 1 174 ? 57.10677 35.52178 6.20969 1.000 33.73784 174 ASN A C 1
ATOM 1314 O O . ASN A 1 174 ? 57.76553 36.38277 6.79371 1.000 34.50001 174 ASN A O 1
ATOM 1319 N N . LEU A 1 175 ? 55.83935 35.71510 5.83554 1.000 33.89017 175 LEU A N 1
ATOM 1320 C CA . LEU A 1 175 ? 55.13794 36.99100 5.93882 1.000 34.38726 175 LEU A CA 1
ATOM 1321 C C . LEU A 1 175 ? 53.69849 36.76884 6.38073 1.000 35.83162 175 LEU A C 1
ATOM 1322 O O . LEU A 1 175 ? 53.03703 35.84399 5.89730 1.000 34.99326 175 LEU A O 1
ATOM 1327 N N . PHE A 1 176 ? 53.20644 37.64066 7.26116 1.000 31.38993 176 PHE A N 1
ATOM 1328 C CA . PHE A 1 176 ? 51.77959 37.69427 7.51976 1.000 34.40982 176 PHE A CA 1
ATOM 1329 C C . PHE A 1 176 ? 51.03882 38.01700 6.22548 1.000 34.41664 176 PHE A C 1
ATOM 1330 O O . PHE A 1 176 ? 51.53327 38.78786 5.39521 1.000 34.16903 176 PHE A O 1
ATOM 1338 N N . PRO A 1 177 ? 49.85020 37.44811 6.03459 1.000 30.64051 177 PRO A N 1
ATOM 1339 C CA . PRO A 1 177 ? 49.08795 37.75262 4.81153 1.000 33.94957 177 PRO A CA 1
ATOM 1340 C C . PRO A 1 177 ? 48.82611 39.22302 4.61792 1.000 33.59789 177 PRO A C 1
ATOM 1341 O O . PRO A 1 177 ? 48.70734 39.66059 3.47158 1.000 36.35142 177 PRO A O 1
ATOM 1345 N N . ASP A 1 178 ? 48.73872 40.01757 5.67946 1.000 35.38971 178 ASP A N 1
ATOM 1346 C CA . ASP A 1 178 ? 48.42791 41.42771 5.47573 1.000 34.72594 178 ASP A CA 1
ATOM 1347 C C . ASP A 1 178 ? 49.67740 42.30577 5.34085 1.000 33.75336 178 ASP A C 1
ATOM 1348 O O . ASP A 1 178 ? 49.55822 43.53215 5.32064 1.000 34.13608 178 ASP A O 1
ATOM 1353 N N . ALA A 1 179 ? 50.86313 41.72065 5.21751 1.000 29.50492 179 ALA A N 1
ATOM 1354 C CA . ALA A 1 179 ? 52.04894 42.55187 5.05863 1.000 35.33191 179 ALA A CA 1
ATOM 1355 C C . ALA A 1 179 ? 52.05158 43.24719 3.70188 1.000 33.16637 179 ALA A C 1
ATOM 1356 O O . ALA A 1 179 ? 51.47233 42.75953 2.72568 1.000 34.67861 179 ALA A O 1
ATOM 1358 N N . VAL A 1 180 ? 52.72153 44.39848 3.65544 1.000 33.88008 180 VAL A N 1
ATOM 1359 C CA . VAL A 1 180 ? 52.94924 45.13494 2.41662 1.000 31.93878 180 VAL A CA 1
ATOM 1360 C C . VAL A 1 180 ? 54.15065 44.53644 1.69868 1.000 35.06798 180 VAL A C 1
ATOM 1361 O O . VAL A 1 180 ? 55.21773 44.35327 2.29732 1.000 31.17813 180 VAL A O 1
ATOM 1365 N N . PHE A 1 181 ? 53.99261 44.25315 0.40695 1.000 35.71398 181 PHE A N 1
ATOM 1366 C CA . PHE A 1 181 ? 55.05337 43.64975 -0.40085 1.000 35.27345 181 PHE A CA 1
ATOM 1367 C C . PHE A 1 181 ? 55.32139 44.53345 -1.60847 1.000 33.51874 181 PHE A C 1
ATOM 1368 O O . PHE A 1 181 ? 54.41824 44.76322 -2.42001 1.000 34.19303 181 PHE A O 1
ATOM 1376 N N . LEU A 1 182 ? 56.55064 45.02059 -1.72837 1.000 29.49307 182 LEU A N 1
ATOM 1377 C CA . LEU A 1 182 ? 56.96516 45.83393 -2.86141 1.000 31.35798 182 LEU A CA 1
ATOM 1378 C C . LEU A 1 182 ? 57.93078 45.05358 -3.73745 1.000 34.24091 182 LEU A C 1
ATOM 1379 O O . LEU A 1 182 ? 58.59724 44.11718 -3.28569 1.000 33.50972 182 LEU A O 1
ATOM 1384 N N . TYR A 1 183 ? 58.00053 45.44036 -5.00904 1.000 34.24268 183 TYR A N 1
ATOM 1385 C CA . TYR A 1 183 ? 58.98772 44.87921 -5.91536 1.000 30.21720 183 TYR A CA 1
ATOM 1386 C C . TYR A 1 183 ? 59.93943 45.98067 -6.35917 1.000 31.48159 183 TYR A C 1
ATOM 1387 O O . TYR A 1 183 ? 59.51291 47.09183 -6.69901 1.000 33.12895 183 TYR A O 1
ATOM 1396 N N . GLY A 1 184 ? 61.22105 45.66895 -6.36489 1.000 29.31967 184 GLY A N 1
ATOM 1397 C CA . GLY A 1 184 ? 62.21507 46.57979 -6.89522 1.000 29.42869 184 GLY A CA 1
ATOM 1398 C C . GLY A 1 184 ? 63.18691 45.80243 -7.74961 1.000 33.82775 184 GLY A C 1
ATOM 1399 O O . GLY A 1 184 ? 63.49781 44.63705 -7.46929 1.000 33.53285 184 GLY A O 1
ATOM 1400 N N . GLY A 1 185 ? 63.66782 46.46428 -8.80601 1.000 32.78066 185 GLY A N 1
ATOM 1401 C CA . GLY A 1 185 ? 64.55130 45.86328 -9.79017 1.000 33.76902 185 GLY A CA 1
ATOM 1402 C C . GLY A 1 185 ? 64.13573 46.16369 -11.22832 1.000 42.20706 185 GLY A C 1
ATOM 1403 O O . GLY A 1 185 ? 63.28004 45.46998 -11.79375 1.000 34.82985 185 GLY A O 1
ATOM 1404 N N . SER A 1 186 ? 64.74293 47.19490 -11.83112 1.000 40.21865 186 SER A N 1
ATOM 1405 C CA 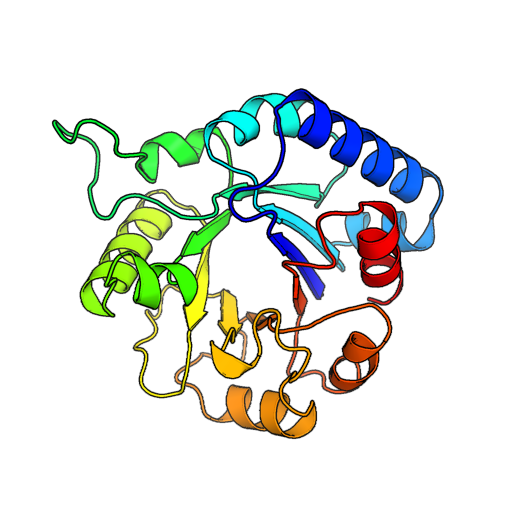. SER A 1 186 ? 64.41289 47.63768 -13.19315 1.000 39.40409 186 SER A CA 1
ATOM 1406 C C . SER A 1 186 ? 62.91135 47.85748 -13.37897 1.000 41.82346 186 SER A C 1
ATOM 1407 O O . SER A 1 186 ? 62.30831 47.42530 -14.36658 1.000 40.15056 186 SER A O 1
ATOM 1410 N N . VAL A 1 187 ? 62.29603 48.51706 -12.40590 1.000 39.30633 187 VAL A N 1
ATOM 1411 C CA . VAL A 1 187 ? 60.94715 49.03027 -12.57924 1.000 38.50085 187 VAL A CA 1
ATOM 1412 C C . VAL A 1 187 ? 61.06175 50.37690 -13.27556 1.000 43.70391 187 VAL A C 1
ATOM 1413 O O . VAL A 1 187 ? 61.66658 51.31138 -12.73737 1.000 40.88399 187 VAL A O 1
ATOM 1417 N N . ASN A 1 188 ? 60.50654 50.46918 -14.48184 1.000 42.89915 188 ASN A N 1
ATOM 1418 C CA . ASN A 1 188 ? 60.51336 51.69533 -15.27023 1.000 43.86552 188 ASN A CA 1
ATOM 1419 C C . ASN A 1 188 ? 59.12241 51.82216 -15.89986 1.000 46.56032 188 ASN A C 1
ATOM 1420 O O . ASN A 1 188 ? 58.28531 50.93544 -15.69370 1.000 45.17947 188 ASN A O 1
ATOM 1425 N N . PRO A 1 189 ? 58.80334 52.89740 -16.63089 1.000 49.49994 189 PRO A N 1
ATOM 1426 C CA . PRO A 1 189 ? 57.41417 53.04883 -17.12643 1.000 48.25791 189 PRO A CA 1
ATOM 1427 C C . PRO A 1 189 ? 56.94834 51.95977 -18.08559 1.000 43.14863 189 PRO A C 1
ATOM 1428 O O . PRO A 1 189 ? 55.73275 51.78312 -18.23438 1.000 46.04972 189 PRO A O 1
ATOM 1432 N N . GLU A 1 190 ? 57.85556 51.22863 -18.73604 1.000 39.21802 190 GLU A N 1
ATOM 1433 C CA . GLU A 1 190 ? 57.44908 50.05119 -19.49680 1.000 42.17347 190 GLU A CA 1
ATOM 1434 C C . GLU A 1 190 ? 57.32080 48.80357 -18.61379 1.000 47.95138 190 GLU A C 1
ATOM 1435 O O . GLU A 1 190 ? 56.37414 48.02840 -18.78190 1.000 46.57411 190 GLU A O 1
ATOM 1437 N N . SER A 1 191 ? 58.25593 48.59594 -17.66918 1.000 44.50413 191 SER A N 1
ATOM 1438 C CA . SER A 1 191 ? 58.28030 47.37620 -16.84965 1.000 42.06863 191 SER A CA 1
ATOM 1439 C C . SER A 1 191 ? 57.06190 47.26377 -15.95635 1.000 43.17290 191 SER A C 1
ATOM 1440 O O . SER A 1 191 ? 56.57409 46.15841 -15.70055 1.000 43.52026 191 SER A O 1
ATOM 1443 N N . ILE A 1 192 ? 56.59558 48.39933 -15.43313 1.000 44.81208 192 ILE A N 1
ATOM 1444 C CA . ILE A 1 192 ? 55.70024 48.41702 -14.28611 1.000 46.15881 192 ILE A CA 1
ATOM 1445 C C . ILE A 1 192 ? 54.36359 47.75935 -14.59770 1.000 45.19234 192 ILE A C 1
ATOM 1446 O O . ILE A 1 192 ? 53.70879 47.21553 -13.70076 1.000 42.26468 192 ILE A O 1
ATOM 1451 N N . ASP A 1 193 ? 53.94359 47.77468 -15.86260 1.000 46.57956 193 ASP A N 1
ATOM 1452 C CA . ASP A 1 193 ? 52.65531 47.18116 -16.21434 1.000 48.23876 193 ASP A CA 1
ATOM 1453 C C . ASP A 1 193 ? 52.64581 45.68135 -15.94497 1.000 45.94867 193 ASP A C 1
ATOM 1454 O O . ASP A 1 193 ? 51.59206 45.10702 -15.64272 1.000 44.46714 193 ASP A O 1
ATOM 1459 N N . GLU A 1 194 ? 53.81409 45.04297 -16.02296 1.000 39.51211 194 GLU A N 1
ATOM 1460 C CA . GLU A 1 194 ? 53.92092 43.61650 -15.76488 1.000 42.28049 194 GLU A CA 1
ATOM 1461 C C . GLU A 1 194 ? 53.54658 43.24985 -14.33129 1.000 45.32356 194 GLU A C 1
ATOM 1462 O O . GLU A 1 194 ? 53.18670 42.09362 -14.07568 1.000 45.33995 194 GLU A O 1
ATOM 1468 N N . TYR A 1 195 ? 53.59511 44.20374 -13.39317 1.000 38.41117 195 TYR A N 1
ATOM 1469 C CA . TYR A 1 195 ? 53.29193 43.90247 -11.99905 1.000 38.50485 195 TYR A CA 1
ATOM 1470 C C . TYR A 1 195 ? 51.91987 44.38498 -11.56139 1.000 40.80775 195 TYR A C 1
ATOM 1471 O O . TYR A 1 195 ? 51.36635 43.83106 -10.60359 1.000 41.69500 195 TYR A O 1
ATOM 1480 N N . LEU A 1 196 ? 51.35199 45.37811 -12.24387 1.000 42.10580 196 LEU A N 1
ATOM 1481 C CA . LEU A 1 196 ? 50.09758 45.97675 -11.79660 1.000 44.21070 196 LEU A CA 1
ATOM 1482 C C . LEU A 1 196 ? 48.92253 45.01652 -11.87541 1.000 43.53482 196 LEU A C 1
ATOM 1483 O O . LEU A 1 196 ? 47.91015 45.23822 -11.20906 1.000 41.31751 196 LEU A O 1
ATOM 1488 N N . SER A 1 197 ? 49.02161 43.96345 -12.67045 1.000 42.50321 197 SER A N 1
ATOM 1489 C CA . SER A 1 197 ? 47.92540 43.01228 -12.71980 1.000 46.74690 197 SER A CA 1
ATOM 1490 C C . SER A 1 197 ? 47.97501 41.97271 -11.59968 1.000 47.88516 197 SER A C 1
ATOM 1491 O O . SER A 1 197 ? 47.08305 41.11879 -11.53816 1.000 46.14212 197 SER A O 1
ATOM 1494 N N . HIS A 1 198 ? 48.95976 42.03308 -10.69677 1.000 40.19033 198 HIS A N 1
ATOM 1495 C CA . HIS A 1 198 ? 49.04431 41.06573 -9.60364 1.000 37.62230 198 HIS A CA 1
ATOM 1496 C C . HIS A 1 198 ? 48.76066 41.75982 -8.27636 1.000 40.92884 198 HIS A C 1
ATOM 1497 O O . HIS A 1 198 ? 49.59142 42.55176 -7.80680 1.000 40.04732 198 HIS A O 1
ATOM 1504 N N . PRO A 1 199 ? 47.62419 41.50139 -7.62711 1.000 40.77623 199 PRO A N 1
ATOM 1505 C CA . PRO A 1 199 ? 47.32442 42.19240 -6.36078 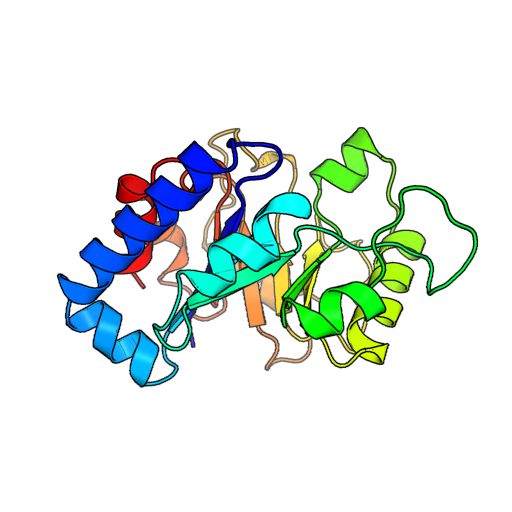1.000 41.76226 199 PRO A CA 1
ATOM 1506 C C . PRO A 1 199 ? 48.27042 41.83973 -5.21541 1.000 39.41853 199 PRO A C 1
ATOM 1507 O O . PRO A 1 199 ? 48.25290 42.54168 -4.19950 1.000 42.06121 199 PRO A O 1
ATOM 1511 N N . GLU A 1 200 ? 49.07277 40.77573 -5.33513 1.000 39.24634 200 GLU A N 1
ATOM 1512 C CA . GLU A 1 200 ? 50.05777 40.43521 -4.30885 1.000 37.57291 200 GLU A CA 1
ATOM 1513 C C . GLU A 1 200 ? 51.15286 41.48347 -4.19391 1.000 35.85517 200 GLU A C 1
ATOM 1514 O O . GLU A 1 200 ? 51.88670 41.49502 -3.20010 1.000 39.11499 200 GLU A O 1
ATOM 1520 N N . ILE A 1 201 ? 51.27936 42.35279 -5.18738 1.000 35.48620 201 ILE A N 1
ATOM 1521 C CA . ILE A 1 201 ? 52.34645 43.34180 -5.26437 1.000 36.16443 201 ILE A CA 1
ATOM 1522 C C . ILE A 1 201 ? 51.73279 44.69789 -4.94507 1.000 36.82555 201 ILE A C 1
ATOM 1523 O O . ILE A 1 201 ? 50.85665 45.17513 -5.67829 1.000 37.47283 201 ILE A O 1
ATOM 1528 N N . ASN A 1 202 ? 52.16789 45.30686 -3.83750 1.000 31.91537 202 ASN A N 1
ATOM 1529 C CA . ASN A 1 202 ? 51.52099 46.49310 -3.28851 1.000 34.56876 202 ASN A CA 1
ATOM 1530 C C . ASN A 1 202 ? 52.28525 47.78589 -3.57675 1.000 37.00182 202 ASN A C 1
ATOM 1531 O O . ASN A 1 202 ? 51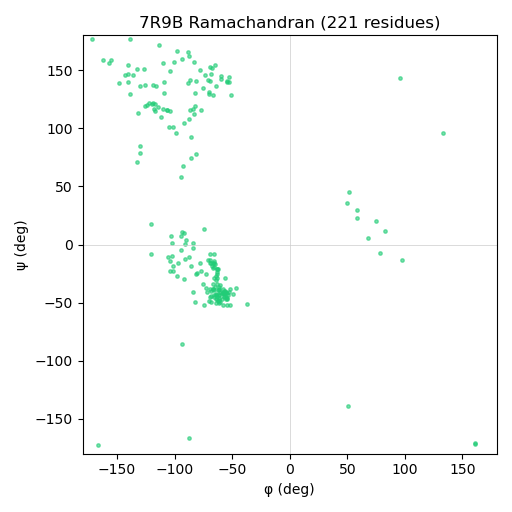.92631 48.83911 -3.03665 1.000 40.18383 202 ASN A O 1
ATOM 1536 N N . GLY A 1 203 ? 53.32775 47.74131 -4.39026 1.000 34.69865 203 GLY A N 1
ATOM 1537 C CA . GLY A 1 203 ? 54.09321 48.94143 -4.64391 1.000 35.78503 203 GLY A CA 1
ATOM 1538 C C . GLY A 1 203 ? 55.46714 48.61262 -5.18747 1.000 34.54136 203 GLY A C 1
ATOM 1539 O O . GLY A 1 203 ? 55.76160 47.47046 -5.52147 1.000 33.06320 203 GLY A O 1
ATOM 1540 N N . PHE A 1 204 ? 56.30223 49.64989 -5.27312 1.000 32.24236 204 PHE A N 1
ATOM 1541 C CA . PHE A 1 204 ? 57.55928 49.52067 -5.98829 1.000 30.13620 204 PHE A CA 1
ATOM 1542 C C . PHE A 1 204 ? 58.67320 50.29696 -5.30765 1.000 35.38779 204 PHE A C 1
ATOM 1543 O O . PHE A 1 204 ? 58.45891 51.37033 -4.73217 1.000 30.69563 204 PHE A O 1
ATOM 1551 N N . LEU A 1 205 ? 59.87209 49.72943 -5.39906 1.000 31.12341 205 LEU A N 1
ATOM 1552 C CA . LEU A 1 205 ? 61.11287 50.38895 -5.02754 1.000 32.91327 205 LEU A CA 1
ATOM 1553 C C . LEU A 1 205 ? 61.82886 50.72786 -6.32299 1.000 32.74011 205 LEU A C 1
ATOM 1554 O O . LEU A 1 205 ? 62.19095 49.82020 -7.08007 1.000 33.86507 205 LEU A O 1
ATOM 1559 N N . VAL A 1 206 ? 62.00837 52.02243 -6.59121 1.000 31.71760 206 VAL A N 1
ATOM 1560 C CA . VAL A 1 206 ? 62.47220 52.50242 -7.89636 1.000 31.46048 206 VAL A CA 1
ATOM 1561 C C . VAL A 1 206 ? 63.81538 53.20239 -7.72374 1.000 30.57430 206 VAL A C 1
ATOM 1562 O O . VAL A 1 206 ? 63.89936 54.25836 -7.08333 1.000 37.38547 206 VAL A O 1
ATOM 1566 N N . GLY A 1 207 ? 64.85987 52.63791 -8.31249 1.000 31.18894 207 GLY A N 1
ATOM 1567 C CA . GLY A 1 207 ? 66.16087 53.27451 -8.26754 1.000 36.39148 207 GLY A CA 1
ATOM 1568 C C . GLY A 1 207 ? 66.40642 54.15084 -9.48058 1.000 35.74148 207 GLY A C 1
ATOM 1569 O O . GLY A 1 207 ? 66.13651 55.35412 -9.45216 1.000 34.04776 207 GLY A O 1
ATOM 1570 N N . GLY A 1 208 ? 66.88905 53.52889 -10.55784 1.000 34.65380 208 GLY A N 1
ATOM 1571 C CA . GLY A 1 208 ? 67.24766 54.27366 -11.75843 1.000 38.99816 208 GLY A CA 1
ATOM 1572 C C . GLY A 1 208 ? 66.14284 55.18413 -12.25320 1.000 37.14933 208 GLY A C 1
ATOM 1573 O O . GLY A 1 208 ? 66.34794 56.38628 -12.43517 1.000 37.77690 208 GLY A O 1
ATOM 1574 N N . SER A 1 209 ? 64.94174 54.63852 -12.43836 1.000 36.75269 209 SER A N 1
ATOM 1575 C CA . SER A 1 209 ? 63.85370 55.43731 -12.99190 1.000 37.35140 209 SER A CA 1
ATOM 1576 C C . SER A 1 209 ? 63.27344 56.42288 -11.99494 1.000 39.46775 209 SER A C 1
ATOM 1577 O O . SER A 1 209 ? 62.18713 56.95863 -12.23605 1.000 42.65123 209 SER A O 1
ATOM 1580 N N . SER A 1 210 ? 63.94859 56.66252 -10.87524 1.000 39.13175 210 SER A N 1
ATOM 1581 C CA . SER A 1 210 ? 63.50467 57.66161 -9.91690 1.000 34.91120 210 SER A CA 1
ATOM 1582 C C . SER A 1 210 ? 64.31725 58.94341 -9.97966 1.000 32.83078 210 SER A C 1
ATOM 1583 O O . SER A 1 210 ? 63.88895 59.94650 -9.41527 1.000 36.75359 210 SER A O 1
ATOM 1586 N N . LEU A 1 211 ? 65.47483 58.93562 -10.63796 1.000 34.37913 211 LEU A N 1
ATOM 1587 C CA . LEU A 1 211 ? 66.34124 60.11211 -10.61000 1.000 40.25807 211 LEU A CA 1
ATOM 1588 C C . LEU A 1 211 ? 65.72383 61.27458 -11.39708 1.000 43.56880 211 LEU A C 1
ATOM 1589 O O . LEU A 1 211 ? 65.68239 62.41381 -10.91245 1.000 39.64475 211 LEU A O 1
ATOM 1594 N N . ASP A 1 212 ? 65.19888 60.99827 -12.59396 1.000 43.68986 212 ASP A N 1
ATOM 1595 C CA . ASP A 1 212 ? 64.43346 62.00515 -13.35387 1.000 41.91344 212 ASP A CA 1
ATOM 1596 C C . ASP A 1 212 ? 63.03796 62.14100 -12.76084 1.000 38.63721 212 ASP A C 1
ATOM 1597 O O . ASP A 1 212 ? 62.25965 61.18254 -12.81330 1.000 43.43871 212 ASP A O 1
ATOM 1602 N N . PRO A 1 213 ? 62.66847 63.29651 -12.20517 1.000 41.34286 213 PRO A N 1
ATOM 1603 C CA . PRO A 1 213 ? 61.35870 63.39751 -11.54541 1.000 41.86695 213 PRO A CA 1
ATOM 1604 C C . PRO A 1 213 ? 60.18811 63.33704 -12.51241 1.000 41.90405 213 PRO A C 1
ATOM 1605 O O . PRO A 1 213 ? 59.04961 63.15480 -12.06632 1.000 44.39965 213 PRO A O 1
ATOM 1609 N N . GLU A 1 214 ? 60.42439 63.46945 -13.81479 1.000 44.44229 214 GLU A N 1
ATOM 1610 C CA . GLU A 1 214 ? 59.33471 63.30474 -14.77031 1.000 49.86152 214 GLU A CA 1
ATOM 1611 C C . GLU A 1 214 ? 59.10148 61.82965 -15.07378 1.000 45.76478 214 GLU A C 1
ATOM 1612 O O . GLU A 1 214 ? 57.96406 61.34834 -15.00940 1.000 47.83127 214 GLU A O 1
ATOM 1618 N N . GLU A 1 215 ? 60.17502 61.09580 -15.39753 1.000 47.35550 215 GLU A N 1
ATOM 1619 C CA . GLU A 1 215 ? 60.07033 59.64586 -15.53270 1.000 46.58080 215 GLU A CA 1
ATOM 1620 C C . GLU A 1 215 ? 59.45580 59.03397 -14.28743 1.000 46.37723 215 GLU A C 1
ATOM 1621 O O . GLU A 1 215 ? 58.57517 58.17370 -14.37710 1.000 46.16191 215 GLU A O 1
ATOM 1627 N N . PHE A 1 216 ? 59.88543 59.49502 -13.11036 1.000 47.16948 216 PHE A N 1
ATOM 1628 C CA . PHE A 1 216 ? 59.33854 58.95078 -11.87522 1.000 43.75754 216 PHE A CA 1
ATOM 1629 C C . PHE A 1 216 ? 57.85434 59.23831 -11.76270 1.000 44.38514 216 PHE A C 1
ATOM 1630 O O . PHE A 1 216 ? 57.09709 58.43159 -11.20990 1.000 45.23008 216 PHE A O 1
ATOM 1638 N N . PHE A 1 217 ? 57.41291 60.38523 -12.26314 1.000 45.87200 217 PHE A N 1
ATOM 1639 C CA . PHE A 1 217 ? 55.99005 60.66320 -12.13941 1.000 47.47733 217 PHE A CA 1
ATOM 1640 C C . PHE A 1 217 ? 55.16790 59.88430 -13.15967 1.000 45.32754 217 PHE A C 1
ATOM 1641 O O . PHE A 1 217 ? 53.97520 59.65646 -12.93002 1.000 48.12182 217 PHE A O 1
ATOM 1649 N N . GLU A 1 218 ? 55.77176 59.45932 -14.27807 1.000 46.94965 218 GLU A N 1
ATOM 1650 C CA . GLU A 1 218 ? 55.05939 58.54661 -15.16335 1.000 44.38418 218 GLU A CA 1
ATOM 1651 C C . GLU A 1 218 ? 54.69583 57.27242 -14.40441 1.000 50.83820 218 GLU A C 1
ATOM 1652 O O . GLU A 1 218 ? 53.56901 56.77012 -14.51455 1.000 50.63237 218 GLU A O 1
ATOM 1658 N N . LEU A 1 219 ? 55.63477 56.77461 -13.58280 1.000 48.47455 219 LEU A N 1
ATOM 1659 C CA . LEU A 1 219 ? 55.38299 55.63797 -12.69310 1.000 44.98067 219 LEU A CA 1
ATOM 1660 C C . LEU A 1 219 ? 54.28908 55.94810 -11.68273 1.000 43.83316 219 LEU A C 1
ATOM 1661 O O . LEU A 1 219 ? 53.38212 55.13774 -11.46168 1.000 46.70178 219 LEU A O 1
ATOM 1666 N N . VAL A 1 220 ? 54.37817 57.10868 -11.03314 1.000 42.46249 220 VAL A N 1
ATOM 1667 C CA . VAL A 1 220 ? 53.37212 57.49885 -10.04759 1.000 44.15334 220 VAL A CA 1
ATOM 1668 C C . VAL A 1 220 ? 51.97630 57.50601 -10.67044 1.000 47.72696 220 VAL A C 1
ATOM 1669 O O . VAL A 1 220 ? 50.99730 57.08606 -10.04029 1.000 46.69833 220 VAL A O 1
ATOM 1673 N N . LYS A 1 221 ? 51.86123 57.98880 -11.91367 1.000 44.21992 221 LYS A N 1
ATOM 1674 C CA . LYS A 1 221 ? 50.55324 58.13521 -12.55052 1.000 47.79246 221 LYS A CA 1
ATOM 1675 C C . LYS A 1 221 ? 49.89367 56.79057 -12.85125 1.000 46.55450 221 LYS A C 1
ATOM 1676 O O . LYS A 1 221 ? 48.68049 56.74495 -13.06237 1.000 48.93247 221 LYS A O 1
ATOM 1682 N N . LYS A 1 222 ? 50.64838 55.69549 -12.83218 1.000 47.76945 222 LYS A N 1
ATOM 1683 C CA . LYS A 1 222 ? 50.12577 54.38688 -13.19612 1.000 47.88460 222 LYS A CA 1
ATOM 1684 C C . LYS A 1 222 ? 49.57225 53.58893 -12.02142 1.000 47.64945 222 LYS A C 1
ATOM 1685 O O . LYS A 1 222 ? 49.11514 52.46277 -12.23053 1.000 49.97117 222 LYS A O 1
ATOM 1691 N N . LEU A 1 223 ? 49.59534 54.11736 -10.80250 1.000 45.66898 223 LEU A N 1
ATOM 1692 C CA . LEU A 1 223 ? 49.22051 53.29708 -9.64577 1.000 50.25187 223 LEU A CA 1
ATOM 1693 C C . LEU A 1 223 ? 47.73006 53.36478 -9.31456 1.000 49.88975 223 LEU A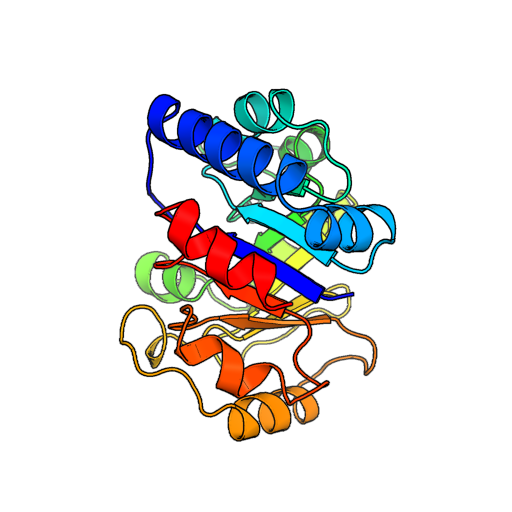 C 1
ATOM 1694 O O . LEU A 1 223 ? 47.21124 54.41977 -8.95257 1.000 53.79134 223 LEU A O 1
#